Protein AF-A0A165HZG3-F1 (afdb_monomer)

Nearest PDB structures (foldseek):
  1ro5-assembly1_A  TM=7.198E-01  e=5.726E-07  Pseudomonas aeruginosa
  5w8a-assembly1_A  TM=7.437E-01  e=1.906E-06  Bradyrhizobium japonicum
  5w8d-assembly1_A  TM=7.153E-01  e=3.084E-06  Bradyrhizobium japonicum
  2g0b-assembly7_G  TM=7.257E-01  e=4.025E-04  uncultured bacterium
  5nnr-assembly2_E  TM=6.146E-01  e=1.188E-03  Thermochaetoides thermophila

Secondary structure (DSSP, 8-state):
---------GGGTS-B----GGGG-TTEEEEEEEEEES--SSHHHHHHHHHHHHIIIIIS--S-GGG-BTTB---TTGGGEEEEEEEE--SSS-EEEEEEEEEEE-TT--PPPHHHHHHT----S-EEEEEEEEE--SSHHHHHHHHHHHHHHHHHHHHHTT-TT-EEEEEEHHHHHHHHHTT-EEEESS--EEETTTTEEEEEEEEEHHHHHHHHT-HHHHHT---STT-EEEEEE---

Structure (mmCIF, N/CA/C/O backbone):
data_AF-A0A165HZG3-F1
#
_entry.id   AF-A0A165HZG3-F1
#
loop_
_atom_site.group_PDB
_atom_site.id
_atom_site.type_symbol
_atom_site.label_atom_id
_atom_site.label_alt_id
_atom_site.label_comp_id
_atom_site.label_asym_id
_atom_site.label_entity_id
_atom_site.label_seq_id
_atom_site.pdbx_PDB_ins_code
_atom_site.Cartn_x
_atom_site.Cartn_y
_atom_site.Cartn_z
_atom_site.occupancy
_atom_site.B_iso_or_equiv
_atom_site.auth_seq_id
_atom_site.auth_comp_id
_atom_site.auth_asym_id
_atom_site.auth_atom_id
_atom_site.pdbx_PDB_model_num
ATOM 1 N N . MET A 1 1 ? -28.312 12.524 -19.533 1.00 34.91 1 MET A N 1
ATOM 2 C CA . MET A 1 1 ? -28.308 13.107 -18.175 1.00 34.91 1 MET A CA 1
ATOM 3 C C . MET A 1 1 ? -27.072 12.568 -17.487 1.00 34.91 1 MET A C 1
ATOM 5 O O . MET A 1 1 ? -26.958 11.355 -17.399 1.00 34.91 1 MET A O 1
ATOM 9 N N . ALA A 1 2 ? -26.111 13.417 -17.120 1.00 33.56 2 ALA A N 1
ATOM 10 C CA . ALA A 1 2 ? -24.956 12.959 -16.354 1.00 33.56 2 ALA A CA 1
ATOM 11 C C . ALA A 1 2 ? -25.468 12.559 -14.968 1.00 33.56 2 ALA A C 1
ATOM 13 O O . ALA A 1 2 ? -25.960 13.414 -14.232 1.00 33.56 2 ALA A O 1
ATOM 14 N N . ALA A 1 3 ? -25.453 11.262 -14.659 1.00 40.62 3 ALA A N 1
ATOM 15 C CA . ALA A 1 3 ? -25.747 10.795 -13.317 1.00 40.62 3 ALA A CA 1
ATOM 16 C C . ALA A 1 3 ? -24.748 11.472 -12.377 1.00 40.62 3 ALA A C 1
ATOM 18 O O . ALA A 1 3 ? -23.536 11.350 -12.555 1.00 40.62 3 ALA A O 1
ATOM 19 N N . THR A 1 4 ? -25.251 12.242 -11.420 1.00 42.44 4 THR A N 1
ATOM 20 C CA . THR A 1 4 ? -24.446 12.805 -10.343 1.00 42.44 4 THR A CA 1
ATOM 21 C C . THR A 1 4 ? -23.827 11.618 -9.602 1.00 42.44 4 THR A C 1
ATOM 23 O O . THR A 1 4 ? -24.524 10.983 -8.812 1.00 42.44 4 THR A O 1
ATOM 26 N N . LYS A 1 5 ? -22.566 11.248 -9.904 1.00 55.19 5 LYS A N 1
ATOM 27 C CA . LYS A 1 5 ? -21.837 10.198 -9.170 1.00 55.19 5 LYS A CA 1
ATOM 28 C C . LYS A 1 5 ? -21.883 10.608 -7.699 1.00 55.19 5 LYS A C 1
ATOM 30 O O . LYS A 1 5 ? -21.240 11.575 -7.294 1.00 55.19 5 LYS A O 1
ATOM 35 N N . THR A 1 6 ? -22.739 9.950 -6.922 1.00 58.53 6 THR A N 1
ATOM 36 C CA . THR A 1 6 ? -22.840 10.210 -5.489 1.00 58.53 6 THR A CA 1
ATOM 37 C C . THR A 1 6 ? -21.509 9.783 -4.900 1.00 58.53 6 THR A C 1
ATOM 39 O O . THR A 1 6 ? -21.068 8.660 -5.123 1.00 58.53 6 THR A O 1
ATOM 42 N N . ARG A 1 7 ? -20.815 10.707 -4.238 1.00 82.25 7 ARG A N 1
ATOM 43 C CA . ARG A 1 7 ? -19.505 10.421 -3.659 1.00 82.25 7 ARG A CA 1
ATOM 44 C C . ARG A 1 7 ? -19.686 9.385 -2.547 1.00 82.25 7 ARG A C 1
ATOM 46 O O . ARG A 1 7 ? -20.231 9.716 -1.498 1.00 82.25 7 ARG A O 1
ATOM 53 N N . VAL A 1 8 ? -19.240 8.157 -2.793 1.00 90.38 8 VAL A N 1
ATOM 54 C CA . VAL A 1 8 ? -19.240 7.065 -1.811 1.00 90.38 8 VAL A CA 1
ATOM 55 C C . VAL A 1 8 ? -18.241 7.400 -0.701 1.00 90.38 8 VAL A C 1
ATOM 57 O O . VAL A 1 8 ? -17.097 7.780 -0.985 1.00 90.38 8 VAL A O 1
ATOM 60 N N . ARG A 1 9 ? -18.674 7.328 0.564 1.00 93.00 9 ARG A N 1
ATOM 61 C CA . ARG A 1 9 ? -17.825 7.674 1.715 1.00 93.00 9 ARG A CA 1
ATOM 62 C C . ARG A 1 9 ? -16.910 6.503 2.047 1.00 93.00 9 ARG A C 1
ATOM 64 O O . ARG A 1 9 ? -17.279 5.356 1.836 1.00 93.00 9 ARG A O 1
ATOM 71 N N . ASN A 1 10 ? -15.753 6.786 2.641 1.00 94.19 10 ASN A N 1
ATOM 72 C CA . ASN A 1 10 ? -14.813 5.742 3.054 1.00 94.19 10 ASN A CA 1
ATOM 73 C C . ASN A 1 10 ? -15.467 4.729 4.002 1.00 94.19 10 ASN A C 1
ATOM 75 O O . ASN A 1 10 ? -15.359 3.532 3.781 1.00 94.19 10 ASN A O 1
ATOM 79 N N . ALA A 1 11 ? -16.228 5.205 4.991 1.00 93.12 11 ALA A N 1
ATOM 80 C CA . ALA A 1 11 ? -16.936 4.345 5.938 1.00 93.12 11 ALA A CA 1
ATOM 81 C C . ALA A 1 11 ? -17.950 3.380 5.290 1.00 93.12 11 ALA A C 1
ATOM 83 O O . ALA A 1 11 ? -18.324 2.404 5.931 1.00 93.12 11 ALA A O 1
ATOM 84 N N . ASP A 1 12 ? -18.395 3.653 4.057 1.00 93.62 12 ASP A N 1
ATOM 85 C CA . ASP A 1 12 ? -19.329 2.790 3.329 1.00 93.62 12 ASP A CA 1
ATOM 86 C C . ASP A 1 12 ? -18.600 1.660 2.565 1.00 93.62 12 ASP A C 1
ATOM 88 O O . ASP A 1 12 ? -19.256 0.725 2.125 1.00 93.62 12 ASP A O 1
ATOM 92 N N . ILE A 1 13 ? -17.267 1.737 2.414 1.00 95.31 13 ILE A N 1
ATOM 93 C CA . ILE A 1 13 ? -16.440 0.779 1.647 1.00 95.31 13 ILE A CA 1
ATOM 94 C C . ILE A 1 13 ? -15.301 0.142 2.455 1.00 95.31 13 ILE A C 1
ATOM 96 O O . ILE A 1 13 ? -14.571 -0.696 1.938 1.00 95.31 13 ILE A O 1
ATOM 100 N N . THR A 1 14 ? -15.113 0.531 3.720 1.00 97.38 14 THR A N 1
ATOM 101 C CA . THR A 1 14 ? -14.141 -0.101 4.627 1.00 97.38 14 THR A CA 1
ATOM 102 C C . THR A 1 14 ? -14.803 -1.262 5.377 1.00 97.38 14 THR A C 1
ATOM 104 O O . THR A 1 14 ? -15.650 -0.997 6.240 1.00 97.38 14 THR A O 1
ATOM 107 N N . PRO A 1 15 ? -14.450 -2.530 5.099 1.00 97.50 15 PRO A N 1
ATOM 108 C CA . PRO A 1 15 ? -15.145 -3.675 5.675 1.00 97.50 15 PRO A CA 1
ATOM 109 C C . PRO A 1 15 ? -14.765 -3.887 7.152 1.00 97.50 15 PRO A C 1
ATOM 111 O O . PRO A 1 15 ? -13.597 -3.706 7.524 1.00 97.50 15 PRO A O 1
ATOM 114 N N . PRO A 1 16 ? -15.723 -4.278 8.017 1.00 97.56 16 PRO A N 1
ATOM 115 C CA . PRO A 1 16 ? -15.423 -4.722 9.372 1.00 97.56 16 PRO A CA 1
ATOM 116 C C . PRO A 1 16 ? -14.676 -6.058 9.350 1.00 97.56 16 PRO A C 1
ATOM 118 O O . PRO A 1 16 ? -14.904 -6.904 8.490 1.00 97.56 16 PRO A O 1
ATOM 121 N N . VAL A 1 17 ? -13.808 -6.269 10.335 1.00 97.94 17 VAL A N 1
ATOM 122 C CA . VAL A 1 17 ? -12.924 -7.433 10.404 1.00 97.94 17 VAL A CA 1
ATOM 123 C C . VAL A 1 17 ? -13.124 -8.157 11.726 1.00 97.94 17 VAL A C 1
ATOM 125 O O . VAL A 1 17 ? -12.931 -7.594 12.804 1.00 97.94 17 VAL A O 1
ATOM 128 N N . HIS A 1 18 ? -13.489 -9.434 11.649 1.00 95.62 18 HIS A N 1
ATOM 129 C CA . HIS A 1 18 ? -13.589 -10.304 12.817 1.00 95.62 18 HIS A CA 1
ATOM 130 C C . HIS A 1 18 ? -12.197 -10.806 13.210 1.00 95.62 18 HIS A C 1
ATOM 132 O O . HIS A 1 18 ? -11.725 -11.824 12.707 1.00 95.62 18 HIS A O 1
ATOM 138 N N . THR A 1 19 ? -11.527 -10.057 14.083 1.00 95.88 19 THR A N 1
ATOM 139 C CA . THR A 1 19 ? -10.164 -10.346 14.538 1.00 95.88 19 THR A CA 1
ATOM 140 C C . THR A 1 19 ? -9.926 -9.839 15.960 1.00 95.88 19 THR A C 1
ATOM 142 O O . THR A 1 19 ? -10.566 -8.885 16.400 1.00 95.88 19 THR A O 1
ATOM 145 N N . ASP A 1 20 ? -8.990 -10.483 16.650 1.00 95.31 20 ASP A N 1
ATOM 146 C CA . ASP A 1 20 ? -8.467 -10.176 17.982 1.00 95.31 20 ASP A CA 1
ATOM 147 C C . ASP A 1 20 ? -7.104 -9.457 17.932 1.00 95.31 20 ASP A C 1
ATOM 149 O O . ASP A 1 20 ? -6.464 -9.281 18.963 1.00 95.31 20 ASP A O 1
ATOM 153 N N . VAL A 1 21 ? -6.651 -8.989 16.757 1.00 96.38 21 VAL A N 1
ATOM 154 C CA . VAL A 1 21 ? -5.342 -8.318 16.582 1.00 96.38 21 VAL A CA 1
ATOM 155 C C . VAL A 1 21 ? -5.088 -7.223 17.629 1.00 96.38 21 VAL A C 1
ATOM 157 O O . VAL A 1 21 ? -3.975 -7.103 18.138 1.00 96.38 21 VAL A O 1
ATOM 160 N N . PHE A 1 22 ? -6.106 -6.442 17.996 1.00 97.06 22 PHE A N 1
ATOM 161 C CA . PHE A 1 22 ? -5.961 -5.364 18.979 1.00 97.06 22 PHE A CA 1
ATOM 162 C C . PHE A 1 22 ? -5.951 -5.828 20.442 1.00 97.06 22 PHE A C 1
ATOM 164 O O . PHE A 1 22 ? -5.626 -5.017 21.302 1.00 97.06 22 PHE A O 1
ATOM 171 N N . ASP A 1 23 ? -6.207 -7.098 20.758 1.00 95.19 23 ASP A N 1
ATOM 172 C CA . ASP A 1 23 ? -6.096 -7.606 22.135 1.00 95.19 23 ASP A CA 1
ATOM 173 C C . ASP A 1 23 ? -4.645 -7.537 22.645 1.00 95.19 23 ASP A C 1
ATOM 175 O O . ASP A 1 23 ? -4.404 -7.367 23.841 1.00 95.19 23 ASP A O 1
ATOM 179 N N . LEU A 1 24 ? -3.672 -7.582 21.726 1.00 91.88 24 LEU A N 1
ATOM 180 C CA . LEU A 1 24 ? -2.246 -7.403 22.016 1.00 91.88 24 LEU A CA 1
ATOM 181 C C . LEU A 1 24 ? -1.869 -5.943 22.307 1.00 91.88 24 LEU A C 1
ATOM 183 O O . LEU A 1 24 ? -0.894 -5.691 23.014 1.00 91.88 24 LEU A O 1
ATOM 187 N N . SER A 1 25 ? -2.626 -4.981 21.769 1.00 95.75 25 SER A N 1
ATOM 188 C CA . SER A 1 25 ? -2.414 -3.549 22.004 1.00 95.75 25 SER A CA 1
ATOM 189 C C . SER A 1 25 ? -3.739 -2.769 21.980 1.00 95.75 25 SER A C 1
ATOM 191 O O . SER A 1 25 ? -4.016 -2.029 21.030 1.00 95.75 25 SER A O 1
ATOM 193 N N . PRO A 1 26 ? -4.577 -2.885 23.033 1.00 94.00 26 PRO A N 1
ATOM 194 C CA . PRO A 1 26 ? -5.945 -2.351 23.004 1.00 94.00 26 PRO A CA 1
ATOM 195 C C . PRO A 1 26 ? -6.026 -0.825 22.905 1.00 94.00 26 PRO A C 1
ATOM 197 O O . PRO A 1 26 ? -7.055 -0.282 22.507 1.00 94.00 26 PRO A O 1
ATOM 200 N N . GLY A 1 27 ? -4.956 -0.128 23.302 1.00 95.25 27 GLY A N 1
ATOM 201 C CA . GLY A 1 27 ? -4.855 1.328 23.227 1.00 95.25 27 GLY A CA 1
ATOM 202 C C . GLY A 1 27 ? -4.446 1.854 21.853 1.00 95.25 27 GLY A C 1
ATOM 203 O O . GLY A 1 27 ? -4.551 3.057 21.627 1.00 95.25 27 GLY A O 1
ATOM 204 N N . SER A 1 28 ? -3.991 0.991 20.942 1.00 97.44 28 SER A N 1
ATOM 205 C CA . SER A 1 28 ? -3.534 1.415 19.620 1.00 97.44 28 SER A CA 1
ATOM 206 C C . SER A 1 28 ? -4.694 1.690 18.676 1.00 97.44 28 SER A C 1
ATOM 208 O O . SER A 1 28 ? -5.669 0.938 18.631 1.00 97.44 28 SER A O 1
ATOM 210 N N . GLU A 1 29 ? -4.573 2.771 17.907 1.00 97.50 29 GLU A N 1
ATOM 211 C CA . GLU A 1 29 ? -5.583 3.149 16.917 1.00 97.50 29 GLU A CA 1
ATOM 212 C C . GLU A 1 29 ? -5.464 2.319 15.637 1.00 97.50 29 GLU A C 1
ATOM 214 O O . GLU A 1 29 ? -6.474 1.988 15.023 1.00 97.50 29 GLU A O 1
ATOM 219 N N . PHE A 1 30 ? -4.248 1.957 15.239 1.00 98.56 30 PHE A N 1
ATOM 220 C CA . PHE A 1 30 ? -3.996 1.254 13.989 1.00 98.56 30 PHE A CA 1
ATOM 221 C C . PHE A 1 30 ? -3.096 0.041 14.179 1.00 98.56 30 PHE A C 1
ATOM 223 O O . PHE A 1 30 ? -2.268 -0.001 15.092 1.00 98.56 30 PHE A O 1
ATOM 230 N N . ALA A 1 31 ? -3.254 -0.920 13.273 1.00 98.62 31 ALA A N 1
ATOM 231 C CA . ALA A 1 31 ? -2.395 -2.084 13.128 1.00 98.62 31 ALA A CA 1
ATOM 232 C C . ALA A 1 31 ? -2.101 -2.316 11.641 1.00 98.62 31 ALA A C 1
ATOM 234 O O . ALA A 1 31 ? -3.033 -2.374 10.843 1.00 98.62 31 ALA A O 1
ATOM 235 N N . LEU A 1 32 ? -0.832 -2.467 11.268 1.00 98.69 32 LEU A N 1
ATOM 236 C CA . LEU A 1 32 ? -0.402 -2.967 9.960 1.00 98.69 32 LEU A CA 1
ATOM 237 C C . LEU A 1 32 ? -0.044 -4.434 10.137 1.00 98.69 32 LEU A C 1
ATOM 239 O O . LEU A 1 32 ? 0.776 -4.752 10.996 1.00 98.69 32 LEU A O 1
ATOM 243 N N . ILE A 1 33 ? -0.659 -5.294 9.333 1.00 98.56 33 ILE A N 1
ATOM 244 C CA . ILE A 1 33 ? -0.454 -6.739 9.343 1.00 98.56 33 ILE A CA 1
ATOM 245 C C . ILE A 1 33 ? 0.165 -7.181 8.018 1.00 98.56 33 ILE A C 1
ATOM 247 O O . ILE A 1 33 ? -0.324 -6.816 6.945 1.00 98.56 33 ILE A O 1
ATOM 251 N N . GLU A 1 34 ? 1.203 -8.006 8.103 1.00 98.31 34 GLU A N 1
ATOM 252 C CA . GLU A 1 34 ? 1.786 -8.729 6.972 1.00 98.31 34 GLU A CA 1
ATOM 253 C C . GLU A 1 34 ? 0.976 -10.009 6.710 1.00 98.31 34 GLU A C 1
ATOM 255 O O . GLU A 1 34 ? 0.974 -10.932 7.525 1.00 98.31 34 GLU A O 1
ATOM 260 N N . LEU A 1 35 ? 0.257 -10.085 5.587 1.00 96.69 35 LEU A N 1
ATOM 261 C CA . LEU A 1 35 ? -0.662 -11.198 5.307 1.00 96.69 35 LEU A CA 1
ATOM 262 C C . LEU A 1 35 ? 0.042 -12.462 4.782 1.00 96.69 35 LEU A C 1
ATOM 264 O O . LEU A 1 35 ? -0.543 -13.539 4.817 1.00 96.69 35 LEU A O 1
ATOM 268 N N . GLY A 1 36 ? 1.294 -12.356 4.334 1.00 92.31 36 GLY A N 1
ATOM 269 C CA . GLY A 1 36 ? 2.042 -13.477 3.754 1.00 92.31 36 GLY A CA 1
ATOM 270 C C . GLY A 1 36 ? 1.799 -13.670 2.256 1.00 92.31 36 GLY A C 1
ATOM 271 O O . GLY A 1 36 ? 1.212 -12.813 1.596 1.00 92.31 36 GLY A O 1
ATOM 272 N N . PHE A 1 37 ? 2.319 -14.775 1.710 1.00 93.62 37 PHE A N 1
ATOM 273 C CA . PHE A 1 37 ? 2.374 -15.028 0.264 1.00 93.62 37 PHE A CA 1
ATOM 274 C C . PHE A 1 37 ? 1.164 -15.815 -0.261 1.00 93.62 37 PHE A C 1
ATOM 276 O O . PHE A 1 37 ? 0.877 -16.925 0.206 1.00 93.62 37 PHE A O 1
ATOM 283 N N . GLY A 1 38 ? 0.524 -15.295 -1.306 1.00 93.88 38 GLY A N 1
ATOM 284 C CA . GLY A 1 38 ? -0.678 -15.851 -1.916 1.00 93.88 38 GLY A CA 1
ATOM 285 C C . GLY A 1 38 ? -1.932 -15.626 -1.070 1.00 93.88 38 GLY A C 1
ATOM 286 O O . GLY A 1 38 ? -1.868 -15.157 0.062 1.00 93.88 38 GLY A O 1
ATOM 287 N N . LEU A 1 39 ? -3.093 -16.015 -1.595 1.00 93.38 39 LEU A N 1
ATOM 288 C CA . LEU A 1 39 ? -4.366 -15.885 -0.882 1.00 93.38 39 LEU A CA 1
ATOM 289 C C . LEU A 1 39 ? -4.564 -16.998 0.162 1.00 93.38 39 LEU A C 1
ATOM 291 O O . LEU A 1 39 ? -4.119 -18.139 -0.017 1.00 93.38 39 LEU A O 1
ATOM 295 N N . ARG A 1 40 ? -5.258 -16.681 1.264 1.00 93.38 40 ARG A N 1
ATOM 296 C CA . ARG A 1 40 ? -5.641 -17.641 2.316 1.00 93.38 40 ARG A CA 1
ATOM 297 C C . ARG A 1 40 ? -7.086 -17.442 2.755 1.00 93.38 40 ARG A C 1
ATOM 299 O O . ARG A 1 40 ? -7.615 -16.338 2.750 1.00 93.38 40 ARG A O 1
ATOM 306 N N . SER A 1 41 ? -7.701 -18.525 3.219 1.00 92.38 41 SER A N 1
ATOM 307 C CA . SER A 1 41 ? -9.055 -18.502 3.775 1.00 92.38 41 SER A CA 1
ATOM 308 C C . SER A 1 41 ? -9.034 -18.085 5.250 1.00 92.38 41 SER A C 1
ATOM 310 O O . SER A 1 41 ? -9.135 -18.934 6.137 1.00 92.38 41 SER A O 1
ATOM 312 N N . ASN A 1 42 ? -8.890 -16.786 5.526 1.00 95.06 42 ASN A N 1
ATOM 313 C CA . ASN A 1 42 ? -9.036 -16.222 6.871 1.00 95.06 42 ASN A CA 1
ATOM 314 C C . ASN A 1 42 ? -9.681 -14.815 6.840 1.00 95.06 42 ASN A C 1
ATOM 316 O O . ASN A 1 42 ? -9.765 -14.206 5.766 1.00 95.06 42 ASN A O 1
ATOM 320 N N . PRO A 1 43 ? -10.144 -14.282 7.991 1.00 97.12 43 PRO A N 1
ATOM 321 C CA . PRO A 1 43 ? -10.834 -12.991 8.037 1.00 97.12 43 PRO A CA 1
ATOM 322 C C . PRO A 1 43 ? -10.004 -11.799 7.543 1.00 97.12 43 PRO A C 1
ATOM 324 O O . PRO A 1 43 ? -10.570 -10.859 6.995 1.00 97.12 43 PRO A O 1
ATOM 327 N N . LEU A 1 44 ? -8.677 -11.828 7.706 1.00 98.00 44 LEU A N 1
ATOM 328 C CA . LEU A 1 44 ? -7.797 -10.734 7.286 1.00 98.00 44 LEU A CA 1
ATOM 329 C C . LEU A 1 44 ? -7.657 -10.683 5.760 1.00 98.00 44 LEU A C 1
ATOM 331 O O . LEU A 1 44 ? -7.807 -9.618 5.169 1.00 98.00 44 LEU A O 1
ATOM 335 N N . PHE A 1 45 ? -7.440 -11.829 5.110 1.00 97.31 45 PHE A N 1
ATOM 336 C CA . PHE A 1 45 ? -7.432 -11.903 3.644 1.00 97.31 45 PHE A CA 1
ATOM 337 C C . PHE A 1 45 ? -8.794 -11.572 3.040 1.00 97.31 45 PHE A C 1
ATOM 339 O O . PHE A 1 45 ? -8.847 -10.905 2.012 1.00 97.31 45 PHE A O 1
ATOM 346 N N . SER A 1 46 ? -9.880 -11.993 3.695 1.00 97.31 46 SER A N 1
ATOM 347 C CA . SER A 1 46 ? -11.236 -11.638 3.260 1.00 97.31 46 SER A CA 1
ATOM 348 C C . SER A 1 46 ? -11.415 -10.118 3.292 1.00 97.31 46 SER A C 1
ATOM 350 O O . SER A 1 46 ? -11.722 -9.522 2.272 1.00 97.31 46 SER A O 1
ATOM 352 N N . ALA A 1 47 ? -11.070 -9.464 4.407 1.00 98.19 47 ALA A N 1
ATOM 353 C CA . ALA A 1 47 ? -11.151 -8.009 4.528 1.00 98.19 47 ALA A CA 1
ATOM 354 C C . ALA A 1 47 ? -10.236 -7.249 3.549 1.00 98.19 47 ALA A C 1
ATOM 356 O O . ALA A 1 47 ? -10.591 -6.168 3.081 1.00 98.19 47 ALA A O 1
ATOM 357 N N . TYR A 1 48 ? -9.058 -7.797 3.237 1.00 98.38 48 TYR A N 1
ATOM 358 C CA . TYR A 1 48 ? -8.159 -7.260 2.214 1.00 98.38 48 TYR A CA 1
ATOM 359 C C . TYR A 1 48 ? -8.795 -7.281 0.817 1.00 98.38 48 TYR A C 1
ATOM 361 O O . TYR A 1 48 ? -8.765 -6.266 0.117 1.00 98.38 48 TYR A O 1
ATOM 369 N N . LEU A 1 49 ? -9.390 -8.411 0.426 1.00 97.88 49 LEU A N 1
ATOM 370 C CA . LEU A 1 49 ? -10.076 -8.554 -0.858 1.00 97.88 49 LEU A CA 1
ATOM 371 C C . LEU A 1 49 ? -11.363 -7.727 -0.907 1.00 97.88 49 LEU A C 1
ATOM 373 O O . LEU A 1 49 ? -11.610 -7.062 -1.909 1.00 97.88 49 LEU A O 1
ATOM 377 N N . ASP A 1 50 ? -12.141 -7.695 0.173 1.00 98.00 50 ASP A N 1
ATOM 378 C CA . ASP A 1 50 ? -13.368 -6.902 0.271 1.00 98.00 50 ASP A CA 1
ATOM 379 C C . ASP A 1 50 ? -13.062 -5.404 0.124 1.00 98.00 50 ASP A C 1
ATOM 381 O O . ASP A 1 50 ? -13.696 -4.718 -0.676 1.00 98.00 50 ASP A O 1
ATOM 385 N N . LEU A 1 51 ? -12.031 -4.896 0.816 1.00 98.50 51 LEU A N 1
ATOM 386 C CA . LEU A 1 51 ? -11.612 -3.495 0.702 1.00 98.50 51 LEU A CA 1
ATOM 387 C C . LEU A 1 51 ? -11.215 -3.143 -0.737 1.00 98.50 51 LEU A C 1
ATOM 389 O O . LEU A 1 51 ? -11.618 -2.100 -1.252 1.00 98.50 51 LEU A O 1
ATOM 393 N N . ARG A 1 52 ? -10.421 -4.000 -1.391 1.00 97.44 52 ARG A N 1
ATOM 394 C CA . ARG A 1 52 ? -10.044 -3.825 -2.800 1.00 97.44 52 ARG A CA 1
ATOM 395 C C . ARG A 1 52 ? -11.269 -3.808 -3.706 1.00 97.44 52 ARG A C 1
ATOM 397 O O . ARG A 1 52 ? -11.437 -2.872 -4.487 1.00 97.44 52 ARG A O 1
ATOM 404 N N . THR A 1 53 ? -12.129 -4.811 -3.557 1.00 97.38 53 THR A N 1
ATOM 405 C CA . THR A 1 53 ? -13.336 -5.002 -4.365 1.00 97.38 53 THR A CA 1
ATOM 406 C C . THR A 1 53 ? -14.231 -3.774 -4.286 1.00 97.38 53 THR A C 1
ATOM 408 O O . THR A 1 53 ? -14.566 -3.196 -5.318 1.00 97.38 53 THR A O 1
ATOM 411 N N . GLU A 1 54 ? -14.556 -3.312 -3.080 1.00 97.00 54 GLU A N 1
ATOM 412 C CA . GLU A 1 54 ? -15.428 -2.153 -2.871 1.00 97.00 54 GLU A CA 1
ATOM 413 C C . GLU A 1 54 ? -14.812 -0.848 -3.388 1.00 97.00 54 GLU A C 1
ATOM 415 O O . GLU A 1 54 ? -15.504 0.018 -3.933 1.00 97.00 54 GLU A O 1
ATOM 420 N N . VAL A 1 55 ? -13.492 -0.693 -3.269 1.00 95.62 55 VAL A N 1
ATOM 421 C CA . VAL A 1 55 ? -12.801 0.469 -3.829 1.00 95.62 55 VAL A CA 1
ATOM 422 C C . VAL A 1 55 ? -12.896 0.483 -5.349 1.00 95.62 55 VAL A C 1
ATOM 424 O O . VAL A 1 55 ? -13.280 1.515 -5.904 1.00 95.62 55 VAL A O 1
ATOM 427 N N . TYR A 1 56 ? -12.561 -0.622 -6.014 1.00 94.44 56 TYR A N 1
ATOM 428 C CA . TYR A 1 56 ? -12.483 -0.656 -7.473 1.00 94.44 56 TYR A CA 1
ATOM 429 C C . TYR A 1 56 ? -13.839 -0.718 -8.163 1.00 94.44 56 TYR A C 1
ATOM 431 O O . TYR A 1 56 ? -13.986 -0.169 -9.252 1.00 94.44 56 TYR A O 1
ATOM 439 N N . THR A 1 57 ? -14.844 -1.307 -7.524 1.00 94.00 57 THR A N 1
ATOM 440 C CA . THR A 1 57 ? -16.194 -1.404 -8.089 1.00 94.00 57 THR A CA 1
ATOM 441 C C . THR A 1 57 ? -17.057 -0.227 -7.638 1.00 94.00 57 THR A C 1
ATOM 443 O O . THR A 1 57 ? -17.386 0.659 -8.427 1.00 94.00 57 THR A O 1
ATOM 446 N N . THR A 1 58 ? -17.378 -0.155 -6.348 1.00 93.31 58 THR A N 1
ATOM 447 C CA . THR A 1 58 ? -18.354 0.788 -5.797 1.00 93.31 58 THR A CA 1
ATOM 448 C C . THR A 1 58 ? -17.842 2.227 -5.798 1.00 93.31 58 THR A C 1
ATOM 450 O O . THR A 1 58 ? -18.582 3.150 -6.153 1.00 93.31 58 THR A O 1
ATOM 453 N N . GLN A 1 59 ? -16.591 2.461 -5.389 1.00 91.00 59 GLN A N 1
ATOM 454 C CA . GLN A 1 59 ? -16.108 3.826 -5.169 1.00 91.00 59 GLN A CA 1
ATOM 455 C C . GLN A 1 59 ? -15.487 4.480 -6.408 1.00 91.00 59 GLN A C 1
ATOM 457 O O . GLN A 1 59 ? -15.773 5.652 -6.676 1.00 91.00 59 GLN A O 1
ATOM 462 N N . THR A 1 60 ? -14.621 3.777 -7.143 1.00 89.38 60 THR A N 1
ATOM 463 C CA . THR A 1 60 ? -13.980 4.327 -8.350 1.00 89.38 60 THR A CA 1
ATOM 464 C C . THR A 1 60 ? -14.767 3.989 -9.616 1.00 89.38 60 THR A C 1
ATOM 466 O O . THR A 1 60 ? -14.909 4.853 -10.490 1.00 89.38 60 THR A O 1
ATOM 469 N N . GLY A 1 61 ? -15.360 2.791 -9.677 1.00 89.19 61 GLY A N 1
ATOM 470 C CA . GLY A 1 61 ? -15.977 2.247 -10.888 1.00 89.19 61 GLY A CA 1
ATOM 471 C C . GLY A 1 61 ? -14.946 1.852 -11.943 1.00 89.19 61 GLY A C 1
ATOM 472 O O . GLY A 1 61 ? -15.243 1.963 -13.128 1.00 89.19 61 GLY A O 1
ATOM 473 N N . MET A 1 62 ? -13.736 1.485 -11.506 1.00 89.12 62 MET A N 1
ATOM 474 C CA . MET A 1 62 ? -12.660 0.961 -12.354 1.00 89.12 62 MET A CA 1
ATOM 475 C C . MET A 1 62 ? -12.959 -0.462 -12.831 1.00 89.12 62 MET A C 1
ATOM 477 O O . MET A 1 62 ? -12.604 -0.783 -13.955 1.00 89.12 62 MET A O 1
ATOM 481 N N . LEU A 1 63 ? -13.627 -1.273 -12.003 1.00 89.56 63 LEU A N 1
ATOM 482 C CA . LEU A 1 63 ? -14.018 -2.642 -12.341 1.00 89.56 63 LEU A CA 1
ATOM 483 C C . LEU A 1 63 ? -15.539 -2.787 -12.385 1.00 89.56 63 LEU A C 1
ATOM 485 O O . LEU A 1 63 ? -16.247 -2.343 -11.474 1.00 89.56 63 LEU A O 1
ATOM 489 N N . ASP A 1 64 ? -16.027 -3.471 -13.411 1.00 89.81 64 ASP A N 1
ATOM 490 C CA . ASP A 1 64 ? -17.394 -3.966 -13.491 1.00 89.81 64 ASP A CA 1
ATOM 491 C C . ASP A 1 64 ? -17.546 -5.279 -12.707 1.00 89.81 64 ASP A C 1
ATOM 493 O O . ASP A 1 64 ? -16.633 -6.096 -12.603 1.00 89.81 64 ASP A O 1
ATOM 497 N N . L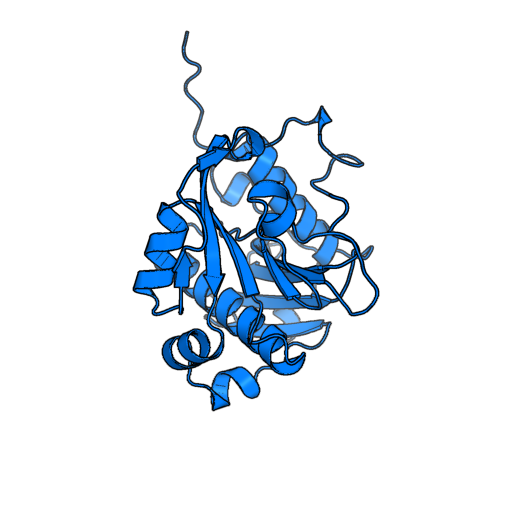EU A 1 65 ? -18.755 -5.550 -12.200 1.00 89.50 65 LEU A N 1
ATOM 498 C CA . LEU A 1 65 ? -19.037 -6.784 -11.446 1.00 89.50 65 LEU A CA 1
ATOM 499 C C . LEU A 1 65 ? -18.762 -8.068 -12.251 1.00 89.50 65 LEU A C 1
ATOM 501 O O . LEU A 1 65 ? -18.531 -9.121 -11.662 1.00 89.50 65 LEU A O 1
ATOM 505 N N . SER A 1 66 ? -18.810 -7.998 -13.585 1.00 91.81 66 SER A N 1
ATOM 506 C CA . SER A 1 66 ? -18.495 -9.124 -14.472 1.00 91.81 66 SER A CA 1
ATOM 507 C C . SER A 1 66 ? -17.005 -9.450 -14.555 1.00 91.81 66 SER A C 1
ATOM 509 O O . SER A 1 66 ? -16.663 -10.524 -15.039 1.00 91.81 66 SER A O 1
ATOM 511 N N . GLU A 1 67 ? -16.139 -8.538 -14.117 1.00 89.62 67 GLU A N 1
ATOM 512 C CA . GLU A 1 67 ? -14.682 -8.716 -14.093 1.00 89.62 67 GLU A CA 1
ATOM 513 C C . GLU A 1 67 ? -14.210 -9.367 -12.785 1.00 89.62 67 GLU A C 1
ATOM 515 O O . GLU A 1 67 ? -13.049 -9.741 -12.657 1.00 89.62 67 GLU A O 1
ATOM 520 N N . LEU A 1 68 ? -15.112 -9.540 -11.813 1.00 93.75 68 LEU A N 1
ATOM 521 C CA . LEU A 1 68 ? -14.789 -10.119 -10.516 1.00 93.75 68 LEU A CA 1
ATOM 522 C C . LEU A 1 68 ? -14.705 -11.645 -10.571 1.00 93.75 68 LEU A C 1
ATOM 524 O O . LEU A 1 68 ? -15.626 -12.340 -11.013 1.00 93.75 68 LEU A O 1
ATOM 528 N N . THR A 1 69 ? -13.647 -12.179 -9.976 1.00 93.56 69 THR A N 1
ATOM 529 C CA . THR A 1 69 ? -13.456 -13.616 -9.798 1.00 93.56 69 THR A CA 1
ATOM 530 C C . THR A 1 69 ? -14.098 -14.038 -8.479 1.00 93.56 69 THR A C 1
ATOM 532 O O . THR A 1 69 ? -13.729 -13.564 -7.410 1.00 93.56 69 THR A O 1
ATOM 535 N N . TYR A 1 70 ? -15.111 -14.908 -8.539 1.00 93.12 70 TYR A N 1
ATOM 536 C CA . TYR A 1 70 ? -15.925 -15.304 -7.373 1.00 93.12 70 TYR A CA 1
ATOM 537 C C . TYR A 1 70 ? -16.576 -14.126 -6.619 1.00 93.12 70 TYR A C 1
ATOM 539 O O . TYR A 1 70 ? -16.901 -14.250 -5.440 1.00 93.12 70 TYR A O 1
ATOM 547 N N . GLY A 1 71 ? -16.804 -13.001 -7.305 1.00 94.12 71 GLY A N 1
ATOM 548 C CA . GLY A 1 71 ? -17.407 -11.803 -6.715 1.00 94.12 71 GLY A CA 1
ATOM 549 C C . GLY A 1 71 ? -16.435 -10.897 -5.954 1.00 94.12 71 GLY A C 1
ATOM 550 O O . GLY A 1 71 ? -16.901 -9.992 -5.271 1.00 94.12 71 GLY A O 1
ATOM 551 N N . VAL A 1 72 ? -15.122 -11.109 -6.079 1.00 95.69 72 VAL A N 1
ATOM 552 C CA . VAL A 1 72 ? -14.075 -10.260 -5.488 1.00 95.69 72 VAL A CA 1
ATOM 553 C C . VAL A 1 72 ? -12.991 -9.892 -6.516 1.00 95.69 72 VAL A C 1
ATOM 555 O O . VAL A 1 72 ? -12.844 -10.561 -7.540 1.00 95.69 72 VAL A O 1
ATOM 558 N N . ASP A 1 73 ? -12.246 -8.811 -6.258 1.00 95.44 73 ASP A N 1
ATOM 559 C CA . ASP A 1 73 ? -11.072 -8.382 -7.041 1.00 95.44 73 ASP A CA 1
ATOM 560 C C . ASP A 1 73 ? -9.908 -9.359 -6.808 1.00 95.44 73 ASP A C 1
ATOM 562 O O . ASP A 1 73 ? -9.133 -9.193 -5.863 1.00 95.44 73 ASP A O 1
ATOM 566 N N . ILE A 1 74 ? -9.824 -10.392 -7.652 1.00 95.38 74 ILE A N 1
ATOM 567 C CA . ILE A 1 74 ? -8.712 -11.347 -7.723 1.00 95.38 74 ILE A CA 1
ATOM 568 C C . ILE A 1 74 ? -8.224 -11.434 -9.171 1.00 95.38 74 ILE A C 1
ATOM 570 O O . ILE A 1 74 ? -9.029 -11.695 -10.070 1.00 95.38 74 ILE A O 1
ATOM 574 N N . ASP A 1 75 ? -6.913 -11.294 -9.363 1.00 94.06 75 ASP A N 1
ATOM 575 C CA . ASP A 1 75 ? -6.218 -11.521 -10.634 1.00 94.06 75 ASP A CA 1
ATOM 576 C C . ASP A 1 75 ? -5.138 -12.619 -10.517 1.00 94.06 75 ASP A C 1
ATOM 578 O O . ASP A 1 75 ? -4.884 -13.173 -9.441 1.00 94.06 75 ASP A O 1
ATOM 582 N N . ASP A 1 76 ? -4.499 -12.948 -11.643 1.00 92.06 76 ASP A N 1
ATOM 583 C CA . ASP A 1 76 ? -3.487 -14.010 -11.738 1.00 92.06 76 ASP A CA 1
ATOM 584 C C . ASP A 1 76 ? -2.214 -13.729 -10.912 1.00 92.06 76 ASP A C 1
ATOM 586 O O . ASP A 1 76 ? -1.411 -14.636 -10.670 1.00 92.06 76 ASP A O 1
ATOM 590 N N . ASP A 1 77 ? -2.015 -12.490 -10.451 1.00 95.62 77 ASP A N 1
ATOM 591 C CA . ASP A 1 77 ? -0.851 -12.101 -9.660 1.00 95.62 77 ASP A CA 1
ATOM 592 C C . ASP A 1 77 ? -1.053 -12.282 -8.160 1.00 95.62 77 ASP A C 1
ATOM 594 O O . ASP A 1 77 ? -0.073 -12.341 -7.408 1.00 95.62 77 ASP A O 1
ATOM 598 N N . ASP A 1 78 ? -2.296 -12.418 -7.700 1.00 95.75 78 ASP A N 1
ATOM 599 C CA . ASP A 1 78 ? -2.600 -12.560 -6.278 1.00 95.75 78 ASP A CA 1
ATOM 600 C C . ASP A 1 78 ? -1.999 -13.834 -5.665 1.00 95.75 78 ASP A C 1
ATOM 602 O O . ASP A 1 78 ? -1.624 -13.833 -4.492 1.00 95.75 78 ASP A O 1
ATOM 606 N N . GLU A 1 79 ? -1.809 -14.907 -6.441 1.00 92.69 79 GLU A N 1
ATOM 607 C CA . GLU A 1 79 ? -1.137 -16.127 -5.967 1.00 92.69 79 GLU A CA 1
ATOM 608 C C . GLU A 1 79 ? 0.382 -15.978 -5.796 1.00 92.69 79 GLU A C 1
ATOM 610 O O . GLU A 1 79 ? 0.984 -16.724 -5.018 1.00 92.69 79 GLU A O 1
ATOM 615 N N . ARG A 1 80 ? 0.999 -15.016 -6.495 1.00 94.00 80 ARG A N 1
ATOM 616 C CA . ARG A 1 80 ? 2.443 -14.738 -6.438 1.00 94.00 80 ARG A CA 1
ATOM 617 C C . ARG A 1 80 ? 2.788 -13.442 -5.703 1.00 94.00 80 ARG A C 1
ATOM 619 O O . ARG A 1 80 ? 3.889 -12.905 -5.853 1.00 94.00 80 ARG A O 1
ATOM 626 N N . SER A 1 81 ? 1.841 -12.940 -4.922 1.00 96.56 81 SER A N 1
ATOM 627 C CA . SER A 1 81 ? 1.968 -11.681 -4.203 1.00 96.56 81 SER A CA 1
ATOM 628 C C . SER A 1 81 ? 2.085 -11.883 -2.702 1.00 96.56 81 SER A C 1
ATOM 630 O O . SER A 1 81 ? 1.507 -12.810 -2.141 1.00 96.56 81 SER A O 1
ATOM 632 N N . THR A 1 82 ? 2.774 -10.964 -2.035 1.00 96.31 82 THR A N 1
ATOM 633 C CA . THR A 1 82 ? 2.521 -10.664 -0.624 1.00 96.31 82 THR A CA 1
ATOM 634 C C . THR A 1 82 ? 1.575 -9.474 -0.506 1.00 96.31 82 THR A C 1
ATOM 636 O O . THR A 1 82 ? 1.459 -8.653 -1.421 1.00 96.31 82 THR A O 1
ATOM 639 N N . ALA A 1 83 ? 0.867 -9.377 0.617 1.00 97.81 83 ALA A N 1
ATOM 640 C CA . ALA A 1 83 ? -0.051 -8.278 0.877 1.00 97.81 83 ALA A CA 1
ATOM 641 C C . ALA A 1 83 ? 0.101 -7.745 2.299 1.00 97.81 83 ALA A C 1
ATOM 643 O O . ALA A 1 83 ? 0.461 -8.469 3.228 1.00 97.81 83 ALA A O 1
ATOM 644 N N . ARG A 1 84 ? -0.215 -6.462 2.458 1.00 98.38 84 ARG A N 1
ATOM 645 C CA . ARG A 1 84 ? -0.243 -5.772 3.748 1.00 98.38 84 ARG A CA 1
ATOM 646 C C . ARG A 1 84 ? -1.596 -5.134 3.937 1.00 98.38 84 ARG A C 1
ATOM 648 O O . ARG A 1 84 ? -2.130 -4.532 3.003 1.00 98.38 84 ARG A O 1
ATOM 655 N N . LEU A 1 85 ? -2.119 -5.235 5.148 1.00 98.75 85 LEU A N 1
ATOM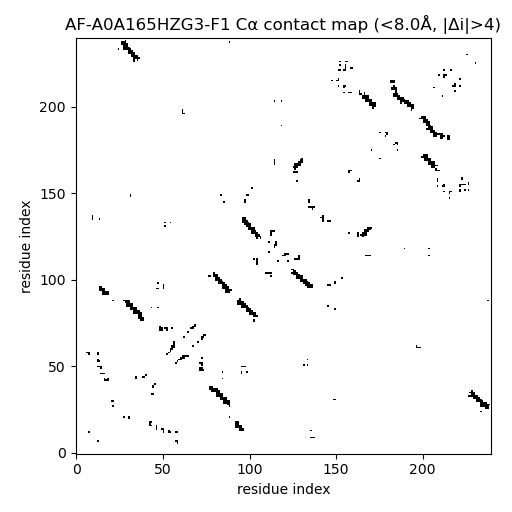 656 C CA . LEU A 1 85 ? -3.420 -4.699 5.516 1.00 98.75 85 LEU A CA 1
ATOM 657 C C . LEU A 1 85 ? -3.271 -3.777 6.715 1.00 98.75 85 LEU A C 1
ATOM 659 O O . LEU A 1 85 ? -2.655 -4.146 7.709 1.00 98.75 85 LEU A O 1
ATOM 663 N N . VAL A 1 86 ? -3.864 -2.594 6.636 1.00 98.81 86 VAL A N 1
ATOM 664 C CA . VAL A 1 86 ? -3.996 -1.689 7.771 1.00 98.81 86 VAL A CA 1
ATOM 665 C C . VAL A 1 86 ? -5.416 -1.765 8.298 1.00 98.81 86 VAL A C 1
ATOM 667 O O . VAL A 1 86 ? -6.379 -1.500 7.571 1.00 98.81 86 VAL A O 1
ATOM 670 N N . LEU A 1 87 ? -5.530 -2.078 9.582 1.00 98.69 87 LEU A N 1
ATOM 671 C CA . LEU A 1 87 ? -6.769 -2.012 10.334 1.00 98.69 87 LEU A CA 1
ATOM 672 C C . LEU A 1 87 ? -6.800 -0.744 11.182 1.00 98.69 87 LEU A C 1
ATOM 674 O O . LEU A 1 87 ? -5.792 -0.371 11.781 1.00 98.69 87 LEU A O 1
ATOM 678 N N . GLN A 1 88 ? -7.973 -0.124 11.279 1.00 98.19 88 GLN A N 1
ATOM 679 C CA . GLN A 1 88 ? -8.272 0.871 12.304 1.00 98.19 88 GLN A CA 1
ATOM 680 C C . GLN A 1 88 ? -9.117 0.227 13.402 1.00 98.19 88 GLN A C 1
ATOM 682 O O . GLN A 1 88 ? -10.131 -0.420 13.125 1.00 98.19 88 GLN A O 1
ATOM 687 N N . ASN A 1 89 ? -8.717 0.438 14.650 1.00 97.25 89 ASN A N 1
ATOM 688 C CA . ASN A 1 89 ? -9.420 0.006 15.844 1.00 97.25 89 ASN A CA 1
ATOM 689 C C . ASN A 1 89 ? -10.709 0.819 16.005 1.00 97.25 89 ASN A C 1
ATOM 691 O O . ASN A 1 89 ? -10.719 1.931 16.537 1.00 97.25 89 ASN A O 1
ATOM 695 N N . ARG A 1 90 ? -11.811 0.274 15.494 1.00 93.75 90 ARG A N 1
ATOM 696 C CA . ARG A 1 90 ? -13.156 0.833 15.630 1.00 93.75 90 ARG A CA 1
ATOM 697 C C . ARG A 1 90 ? -14.040 -0.134 16.409 1.00 93.75 90 ARG A C 1
ATOM 699 O O . ARG A 1 90 ? -13.731 -1.311 16.570 1.00 93.75 90 ARG A O 1
ATOM 706 N N . ARG A 1 91 ? -15.163 0.378 16.914 1.00 89.56 91 ARG A N 1
ATOM 707 C CA . ARG A 1 91 ? -16.202 -0.432 17.562 1.00 89.56 91 ARG A CA 1
ATOM 708 C C . ARG A 1 91 ? -17.400 -0.606 16.623 1.00 89.56 91 ARG A C 1
ATOM 710 O O . ARG A 1 91 ? -17.735 0.345 15.920 1.00 89.56 91 ARG A O 1
ATOM 717 N N . PRO A 1 92 ? -18.085 -1.766 16.643 1.00 91.56 92 PRO A N 1
ATOM 718 C CA . PRO A 1 92 ? -17.821 -2.942 17.485 1.00 91.56 92 PRO A CA 1
ATOM 719 C C . PRO A 1 92 ? -16.673 -3.834 16.986 1.00 91.56 92 PRO A C 1
ATOM 721 O O . PRO A 1 92 ? -16.201 -4.673 17.746 1.00 91.56 92 PRO A O 1
ATOM 724 N N . HIS A 1 93 ? -16.224 -3.645 15.745 1.00 95.50 93 HIS A N 1
ATOM 725 C CA . HIS A 1 93 ? -15.138 -4.406 15.135 1.00 95.50 93 HIS A CA 1
ATOM 726 C C . HIS A 1 93 ? -14.120 -3.461 14.489 1.00 95.50 93 HIS A C 1
ATOM 728 O O . HIS A 1 93 ? -14.528 -2.409 13.975 1.00 95.50 93 HIS A O 1
ATOM 734 N N . PRO A 1 94 ? -12.828 -3.839 14.462 1.00 97.56 94 PRO A N 1
ATOM 735 C CA . PRO A 1 94 ? -11.847 -3.185 13.611 1.00 97.56 94 PRO A CA 1
ATOM 736 C C . PRO A 1 94 ? -12.314 -3.133 12.158 1.00 97.56 94 PRO A C 1
ATOM 738 O O . PRO A 1 94 ? -13.096 -3.976 11.725 1.00 97.56 94 PRO A O 1
ATOM 741 N N . VAL A 1 95 ? -11.820 -2.163 11.397 1.00 98.19 95 VAL A N 1
ATOM 742 C CA . VAL A 1 95 ? -12.140 -2.015 9.970 1.00 98.19 95 VAL A CA 1
ATOM 743 C C . VAL A 1 95 ? -10.866 -1.986 9.138 1.00 98.19 95 VAL A C 1
ATOM 745 O O . VAL A 1 95 ? -9.875 -1.391 9.561 1.00 98.19 95 VAL A O 1
ATOM 748 N N . ALA A 1 96 ? -10.883 -2.600 7.958 1.00 98.62 96 ALA A N 1
ATOM 749 C CA . ALA A 1 96 ? -9.787 -2.485 7.001 1.00 98.62 96 ALA A CA 1
ATOM 750 C C . ALA A 1 96 ? -9.847 -1.127 6.296 1.00 98.62 96 ALA A C 1
ATOM 752 O O . ALA A 1 96 ? -10.852 -0.790 5.674 1.00 98.62 96 ALA A O 1
ATOM 753 N N . VAL A 1 97 ? -8.774 -0.341 6.402 1.00 98.56 97 VAL A N 1
ATOM 754 C CA . VAL A 1 97 ? -8.744 1.054 5.924 1.00 98.56 97 VAL A CA 1
ATOM 755 C C . VAL A 1 97 ? -7.673 1.325 4.882 1.00 98.56 97 VAL A C 1
ATOM 757 O O . VAL A 1 97 ? -7.761 2.322 4.169 1.00 98.56 97 VAL A O 1
ATOM 760 N N . ALA A 1 98 ? -6.648 0.486 4.785 1.00 98.62 98 ALA A N 1
ATOM 761 C CA . ALA A 1 98 ? -5.614 0.635 3.774 1.00 98.62 98 ALA A CA 1
ATOM 762 C C . ALA A 1 98 ? -4.993 -0.720 3.443 1.00 98.62 98 ALA A C 1
ATOM 764 O O . ALA A 1 98 ? -4.983 -1.619 4.283 1.00 98.62 98 ALA A O 1
ATOM 765 N N . CYS A 1 99 ? -4.466 -0.866 2.236 1.00 98.69 99 CYS A N 1
ATOM 766 C CA . CYS A 1 99 ? -3.695 -2.039 1.861 1.00 98.69 99 CYS A CA 1
ATOM 767 C C . CYS A 1 99 ? -2.704 -1.730 0.741 1.00 98.69 99 CYS A C 1
ATOM 769 O O . CYS A 1 99 ? -2.795 -0.702 0.064 1.00 98.69 99 CYS A O 1
ATOM 771 N N . VAL A 1 100 ? -1.771 -2.655 0.544 1.00 98.50 100 VAL A N 1
ATOM 772 C CA . VAL A 1 100 ? -0.853 -2.678 -0.595 1.00 98.50 100 VAL A CA 1
ATOM 773 C C . VAL A 1 100 ? -0.560 -4.127 -0.979 1.00 98.50 100 VAL A C 1
ATOM 775 O O . VAL A 1 100 ? -0.535 -5.012 -0.119 1.00 98.50 100 VAL A O 1
ATOM 778 N N . ARG A 1 101 ? -0.362 -4.366 -2.276 1.00 98.38 101 ARG A N 1
ATOM 779 C CA . ARG A 1 101 ? 0.069 -5.641 -2.850 1.00 98.38 101 ARG A CA 1
ATOM 780 C C . ARG A 1 101 ? 1.501 -5.527 -3.351 1.00 98.38 101 ARG A C 1
ATOM 782 O O . ARG A 1 101 ? 1.875 -4.509 -3.927 1.00 98.38 101 ARG A O 1
ATOM 789 N N . GLN A 1 102 ? 2.275 -6.589 -3.188 1.00 97.88 102 GLN A N 1
ATOM 790 C CA . GLN A 1 102 ? 3.619 -6.702 -3.728 1.00 97.88 102 GLN A CA 1
ATOM 791 C C . GLN A 1 102 ? 3.763 -8.024 -4.484 1.00 97.88 102 GLN A C 1
ATOM 793 O O . GLN A 1 102 ? 3.800 -9.092 -3.879 1.00 97.88 102 GLN A O 1
ATOM 798 N N . ILE A 1 103 ? 3.869 -7.932 -5.802 1.00 97.62 103 ILE A N 1
ATOM 799 C CA . ILE A 1 103 ? 4.060 -9.047 -6.725 1.00 97.62 103 ILE A CA 1
ATOM 800 C C . ILE A 1 103 ? 5.551 -9.371 -6.770 1.00 97.62 103 ILE A C 1
ATOM 802 O O . ILE A 1 103 ? 6.371 -8.477 -6.984 1.00 97.62 103 ILE A O 1
ATOM 806 N N . GLU A 1 104 ? 5.915 -10.638 -6.593 1.00 94.38 104 GLU A N 1
ATOM 807 C CA . GLU A 1 104 ? 7.308 -11.082 -6.669 1.00 94.38 104 GLU A CA 1
ATOM 808 C C . GLU A 1 104 ? 7.518 -11.973 -7.891 1.00 94.38 104 GLU A C 1
ATOM 810 O O . GLU A 1 104 ? 7.088 -13.130 -7.924 1.00 94.38 104 GLU A O 1
ATOM 815 N N . ARG A 1 105 ? 8.266 -11.478 -8.880 1.00 92.25 105 ARG A N 1
ATOM 816 C CA . ARG A 1 105 ? 8.773 -12.319 -9.962 1.00 92.25 105 ARG A CA 1
ATOM 817 C C . ARG A 1 105 ? 10.001 -13.064 -9.455 1.00 92.25 105 ARG A C 1
ATOM 819 O O . ARG A 1 105 ? 11.120 -12.556 -9.478 1.00 92.25 105 ARG A O 1
ATOM 826 N N . ARG A 1 106 ? 9.784 -14.269 -8.928 1.00 85.94 106 ARG A N 1
ATOM 827 C CA . ARG A 1 106 ? 10.851 -15.132 -8.397 1.00 85.94 106 ARG A CA 1
ATOM 828 C C . ARG A 1 106 ? 11.612 -15.831 -9.521 1.00 85.94 106 ARG A C 1
ATOM 830 O O . ARG A 1 106 ? 11.124 -15.985 -10.637 1.00 85.94 106 ARG A O 1
ATOM 837 N N . ARG A 1 107 ? 12.817 -16.322 -9.218 1.00 81.25 107 ARG A N 1
ATOM 838 C CA . ARG A 1 107 ? 13.619 -17.090 -10.180 1.00 81.25 107 ARG A CA 1
ATOM 839 C C . ARG A 1 107 ? 12.842 -18.322 -10.663 1.00 81.25 107 ARG A C 1
ATOM 841 O O . ARG A 1 107 ? 12.502 -19.185 -9.861 1.00 81.25 107 ARG A O 1
ATOM 848 N N . GLY A 1 108 ? 12.626 -18.414 -11.973 1.00 80.00 108 GLY A N 1
ATOM 849 C CA . GLY A 1 108 ? 11.869 -19.499 -12.605 1.00 80.00 108 GLY A CA 1
ATOM 850 C C . GLY A 1 108 ? 10.388 -19.191 -12.838 1.00 80.00 108 GLY A C 1
ATOM 851 O O . GLY A 1 108 ? 9.739 -19.964 -13.538 1.00 80.00 108 GLY A O 1
ATOM 852 N N . ASP A 1 109 ? 9.866 -18.074 -12.318 1.00 85.06 109 ASP A N 1
ATOM 853 C CA . ASP A 1 109 ? 8.595 -17.517 -12.781 1.00 85.06 109 ASP A CA 1
ATOM 854 C C . ASP A 1 109 ? 8.855 -16.659 -14.025 1.00 85.06 109 ASP A C 1
ATOM 856 O O . ASP A 1 109 ? 9.524 -15.627 -13.956 1.00 85.06 109 ASP A O 1
ATOM 860 N N . ASN A 1 110 ? 8.352 -17.117 -15.171 1.00 85.56 110 ASN A N 1
ATOM 861 C CA . ASN A 1 110 ? 8.516 -16.434 -16.455 1.00 85.56 110 ASN A CA 1
ATOM 862 C C . ASN A 1 110 ? 7.374 -15.454 -16.755 1.00 85.56 110 ASN A C 1
ATOM 864 O O . ASN A 1 110 ? 7.383 -14.830 -17.815 1.00 85.56 110 ASN A O 1
ATOM 868 N N . ARG A 1 111 ? 6.372 -15.335 -15.875 1.00 91.94 111 ARG A N 1
ATOM 869 C CA . ARG A 1 111 ? 5.279 -14.381 -16.076 1.00 91.94 111 ARG A CA 1
ATOM 870 C C . ARG A 1 111 ? 5.810 -12.950 -15.914 1.00 91.94 111 ARG A C 1
ATOM 872 O O . ARG A 1 111 ? 6.458 -12.673 -14.894 1.00 91.94 111 ARG A O 1
ATOM 879 N N . PRO A 1 112 ? 5.549 -12.043 -16.871 1.00 92.56 112 PRO A N 1
ATOM 880 C CA . PRO A 1 112 ? 5.992 -10.652 -16.780 1.00 92.56 112 PRO A CA 1
ATOM 881 C C . PRO A 1 112 ? 5.369 -9.968 -15.559 1.00 92.56 112 PRO A C 1
ATOM 883 O O . PRO A 1 112 ? 4.321 -10.393 -15.086 1.00 92.56 112 PRO A O 1
ATOM 886 N N . LEU A 1 113 ? 6.019 -8.934 -15.020 1.00 94.25 113 LEU A N 1
ATOM 887 C CA . LEU A 1 113 ? 5.344 -8.025 -14.084 1.00 94.25 113 LEU A CA 1
ATOM 888 C C . LEU A 1 113 ? 4.334 -7.168 -14.876 1.00 94.25 113 LEU A C 1
ATOM 890 O O . LEU A 1 113 ? 4.619 -6.877 -16.040 1.00 94.25 113 LEU A O 1
ATOM 894 N N . PRO A 1 114 ? 3.211 -6.717 -14.294 1.00 93.12 114 PRO A N 1
ATOM 895 C CA . PRO A 1 114 ? 2.233 -5.902 -15.025 1.00 93.12 114 PRO A CA 1
ATOM 896 C C . PRO A 1 114 ? 2.821 -4.664 -15.719 1.00 93.12 114 PRO A C 1
ATOM 898 O O . PRO A 1 114 ? 2.458 -4.352 -16.850 1.00 93.12 114 PRO A O 1
ATOM 901 N N . ALA A 1 115 ? 3.781 -3.975 -15.100 1.00 91.81 115 ALA A N 1
ATOM 902 C CA . ALA A 1 115 ? 4.496 -2.853 -15.706 1.00 91.81 115 ALA A CA 1
ATOM 903 C C . ALA A 1 115 ? 5.289 -3.263 -16.952 1.00 91.81 115 ALA A C 1
ATOM 905 O O . ALA A 1 115 ? 5.348 -2.502 -17.916 1.00 91.81 115 ALA A O 1
ATOM 906 N N . ASP A 1 116 ? 5.878 -4.458 -16.945 1.00 91.69 116 ASP A N 1
ATOM 907 C CA . ASP A 1 116 ? 6.597 -5.008 -18.093 1.00 91.69 116 ASP A CA 1
ATOM 908 C C . ASP A 1 116 ? 5.632 -5.345 -19.234 1.00 91.69 116 ASP A C 1
ATOM 910 O O . ASP A 1 116 ? 5.876 -4.967 -20.377 1.00 91.69 116 ASP A O 1
ATOM 914 N N . GLU A 1 117 ? 4.495 -5.969 -18.916 1.00 91.44 117 GLU A N 1
ATOM 915 C CA . GLU A 1 117 ? 3.458 -6.316 -19.892 1.00 91.44 117 GLU A CA 1
ATOM 916 C C . GLU A 1 117 ? 2.804 -5.075 -20.520 1.00 91.44 117 GLU A C 1
ATOM 918 O O . GLU A 1 117 ? 2.649 -5.002 -21.740 1.00 91.44 117 GLU A O 1
ATOM 923 N N . LEU A 1 118 ? 2.475 -4.067 -19.708 1.00 89.56 118 LEU A N 1
ATOM 924 C CA . LEU A 1 118 ? 1.767 -2.867 -20.159 1.00 89.56 118 LEU A CA 1
ATOM 925 C C . LEU A 1 118 ? 2.665 -1.868 -20.895 1.00 89.56 118 LEU A C 1
ATOM 927 O O . LEU A 1 118 ? 2.201 -1.191 -21.814 1.00 89.56 118 LEU A O 1
ATOM 931 N N . PHE A 1 119 ? 3.934 -1.745 -20.497 1.00 86.81 119 PHE A N 1
ATOM 932 C CA . PHE A 1 119 ? 4.849 -0.739 -21.050 1.00 86.81 119 PHE A CA 1
ATOM 933 C C . PHE A 1 119 ? 5.981 -1.324 -21.903 1.00 86.81 119 PHE A C 1
ATOM 935 O O . PHE A 1 119 ? 6.752 -0.553 -22.476 1.00 86.81 119 PHE A O 1
ATOM 942 N N . GLY A 1 120 ? 6.077 -2.651 -22.033 1.00 88.12 120 GLY A N 1
ATOM 943 C CA . GLY A 1 120 ? 7.080 -3.316 -22.868 1.00 88.12 120 GLY A CA 1
ATOM 944 C C . GLY A 1 120 ? 8.509 -3.035 -22.408 1.00 88.12 120 GLY A C 1
ATOM 945 O O . GLY A 1 120 ? 9.367 -2.702 -23.226 1.00 88.12 120 GLY A O 1
ATOM 946 N N . LEU A 1 121 ? 8.750 -3.107 -21.098 1.00 86.38 121 LEU A N 1
ATOM 947 C CA . LEU A 1 121 ? 10.019 -2.706 -20.485 1.00 86.38 121 LEU A CA 1
ATOM 948 C C . LEU A 1 121 ? 11.169 -3.675 -20.808 1.00 86.38 121 LEU A C 1
ATOM 950 O O . LEU A 1 121 ? 12.331 -3.272 -20.750 1.00 86.38 121 LEU A O 1
ATOM 954 N N . GLY A 1 122 ? 10.856 -4.923 -21.167 1.00 85.06 122 GLY A N 1
ATOM 955 C CA . GLY A 1 122 ? 11.844 -5.954 -21.478 1.00 85.06 122 GLY A CA 1
ATOM 956 C C . GLY A 1 122 ? 12.622 -6.376 -20.236 1.00 85.06 122 GLY A C 1
ATOM 957 O O . GLY A 1 122 ? 13.844 -6.509 -20.290 1.00 85.06 122 GLY A O 1
ATOM 958 N N . LEU A 1 123 ? 11.937 -6.504 -19.096 1.00 83.31 123 LEU A N 1
ATOM 959 C CA . LEU A 1 123 ? 12.595 -6.838 -17.840 1.00 83.31 123 LEU A CA 1
ATOM 960 C C . LEU A 1 123 ? 12.981 -8.317 -17.828 1.00 83.31 123 LEU A C 1
ATOM 962 O O . LEU A 1 123 ? 12.117 -9.183 -17.704 1.00 83.31 123 LEU A O 1
ATOM 966 N N . ASP A 1 124 ? 14.278 -8.608 -17.795 1.00 77.62 124 ASP A N 1
ATOM 967 C CA . ASP A 1 124 ? 14.801 -9.970 -17.688 1.00 77.62 124 ASP A CA 1
ATOM 968 C C . ASP A 1 124 ? 15.267 -10.269 -16.252 1.00 77.62 124 ASP A C 1
ATOM 970 O O . ASP A 1 124 ? 16.212 -9.662 -15.758 1.00 77.62 124 ASP A O 1
ATOM 974 N N . GLY A 1 125 ? 14.638 -11.240 -15.578 1.00 80.94 125 GLY A N 1
ATOM 975 C CA . GLY A 1 125 ? 15.103 -11.753 -14.277 1.00 80.94 125 GLY A CA 1
ATOM 976 C C . GLY A 1 125 ? 14.204 -11.430 -13.078 1.00 80.94 125 GLY A C 1
ATOM 977 O O . GLY A 1 125 ? 13.051 -11.048 -13.255 1.00 80.94 125 GLY A O 1
ATOM 978 N N . PRO A 1 126 ? 14.665 -11.655 -11.837 1.00 87.19 126 PRO A N 1
ATOM 979 C CA . PRO A 1 126 ? 13.863 -11.378 -10.652 1.00 87.19 126 PRO A CA 1
ATOM 980 C C . PRO A 1 126 ? 13.468 -9.904 -10.547 1.00 87.19 126 PRO A C 1
ATOM 982 O O . PRO A 1 126 ? 14.185 -9.033 -11.021 1.00 87.19 126 PRO A O 1
ATOM 985 N N . GLY A 1 127 ? 12.332 -9.627 -9.923 1.00 93.00 127 GLY A N 1
ATOM 986 C CA . GLY A 1 127 ? 11.881 -8.257 -9.716 1.00 93.00 127 GLY A CA 1
ATOM 987 C C . GLY A 1 127 ? 10.628 -8.202 -8.864 1.00 93.00 127 GLY A C 1
ATOM 988 O O . GLY A 1 127 ? 9.974 -9.220 -8.621 1.00 93.00 127 GLY A O 1
ATOM 989 N N . VAL A 1 128 ? 10.300 -7.003 -8.413 1.00 96.50 128 VAL A N 1
ATOM 990 C CA . VAL A 1 128 ? 9.126 -6.728 -7.596 1.00 96.50 128 VAL A CA 1
ATOM 991 C C . VAL A 1 128 ? 8.276 -5.674 -8.276 1.00 96.50 128 VAL A C 1
ATOM 993 O O . VAL A 1 128 ? 8.792 -4.672 -8.762 1.00 96.50 128 VAL A O 1
ATOM 996 N N . GLU A 1 129 ? 6.962 -5.862 -8.248 1.00 97.50 129 GLU A N 1
ATOM 997 C CA . GLU A 1 129 ? 6.025 -4.784 -8.529 1.00 97.50 129 GLU A CA 1
ATOM 998 C C . GLU A 1 129 ? 5.139 -4.506 -7.321 1.00 97.50 129 GLU A C 1
ATOM 1000 O O . GLU A 1 129 ? 4.556 -5.416 -6.736 1.00 97.50 129 GLU A O 1
ATOM 1005 N N . VAL A 1 130 ? 5.002 -3.232 -6.964 1.00 97.88 130 VAL A N 1
ATOM 1006 C CA . VAL A 1 130 ? 4.083 -2.789 -5.922 1.00 97.88 130 VAL A CA 1
ATOM 1007 C C . VAL A 1 130 ? 2.830 -2.201 -6.555 1.00 97.88 130 VAL A C 1
ATOM 1009 O O . VAL A 1 130 ? 2.893 -1.270 -7.357 1.00 97.88 130 VAL A O 1
ATOM 1012 N N . SER A 1 131 ? 1.677 -2.726 -6.162 1.00 96.25 131 SER A N 1
ATOM 1013 C CA . SER A 1 131 ? 0.373 -2.379 -6.719 1.00 96.25 131 SER A CA 1
ATOM 1014 C C . SER A 1 131 ? -0.687 -2.271 -5.621 1.00 96.25 131 SER A C 1
ATOM 1016 O O . SER A 1 131 ? -0.424 -2.485 -4.436 1.00 96.25 131 SER A O 1
ATOM 1018 N N . ARG A 1 132 ? -1.912 -1.893 -6.008 1.00 95.12 132 ARG A N 1
ATOM 1019 C CA . ARG A 1 132 ? -3.081 -1.846 -5.112 1.00 95.12 132 ARG A CA 1
ATOM 1020 C C . ARG A 1 132 ? -2.878 -0.976 -3.860 1.00 95.12 132 ARG A C 1
ATOM 1022 O O . ARG A 1 132 ? -3.348 -1.324 -2.781 1.00 95.12 132 ARG A O 1
ATOM 1029 N N . TYR A 1 133 ? -2.199 0.168 -4.006 1.00 94.94 133 TYR A N 1
ATOM 1030 C CA . TYR A 1 133 ? -2.115 1.183 -2.951 1.00 94.94 133 TYR A CA 1
ATOM 1031 C C . TYR A 1 133 ? -3.498 1.777 -2.677 1.00 94.94 133 TYR A C 1
ATOM 1033 O O . TYR A 1 133 ? -3.981 2.647 -3.405 1.00 94.94 133 TYR A O 1
ATOM 1041 N N . ILE A 1 134 ? -4.122 1.327 -1.597 1.00 97.12 134 ILE A N 1
ATOM 1042 C CA . ILE A 1 134 ? -5.433 1.792 -1.158 1.00 97.12 134 ILE A CA 1
ATOM 1043 C C . ILE A 1 134 ? -5.281 2.408 0.223 1.00 97.12 134 ILE A C 1
ATOM 1045 O O . ILE A 1 134 ? -4.684 1.813 1.109 1.00 97.12 134 ILE A O 1
ATOM 1049 N N . GLY A 1 135 ? -5.848 3.597 0.409 1.00 96.81 135 GLY A N 1
ATOM 1050 C CA . GLY A 1 135 ? -6.009 4.242 1.710 1.00 96.81 135 GLY A CA 1
ATOM 1051 C C . GLY A 1 135 ? -7.351 4.958 1.756 1.00 96.81 135 GLY A C 1
ATOM 1052 O O . GLY A 1 135 ? -7.672 5.719 0.841 1.00 96.81 135 GLY A O 1
ATOM 1053 N N . ARG A 1 136 ? -8.154 4.660 2.776 1.00 97.12 136 ARG A N 1
ATOM 1054 C CA . ARG A 1 136 ? -9.542 5.102 2.964 1.00 97.12 136 ARG A CA 1
ATOM 1055 C C . ARG A 1 136 ? -9.757 5.567 4.393 1.00 97.12 136 ARG A C 1
ATOM 1057 O O . ARG A 1 136 ? -10.614 5.072 5.118 1.00 97.12 136 ARG A O 1
ATOM 1064 N N . LEU A 1 137 ? -8.937 6.537 4.782 1.00 95.94 137 LEU A N 1
ATOM 1065 C CA . LEU A 1 137 ? -9.050 7.222 6.059 1.00 95.94 137 LEU A CA 1
ATOM 1066 C C . LEU A 1 137 ? -9.672 8.599 5.830 1.00 95.94 137 LEU A C 1
ATOM 1068 O O . LEU A 1 137 ? -9.415 9.256 4.822 1.00 95.94 137 LEU A O 1
ATOM 1072 N N . ASP A 1 138 ? -10.525 9.022 6.757 1.00 93.00 138 ASP A N 1
ATOM 1073 C CA . ASP A 1 138 ? -11.221 10.308 6.650 1.00 93.00 138 ASP A CA 1
ATOM 1074 C C . ASP A 1 138 ? -10.304 11.488 6.999 1.00 93.00 138 ASP A C 1
ATOM 1076 O O . ASP A 1 138 ? -10.468 12.581 6.454 1.00 93.00 138 ASP A O 1
ATOM 1080 N N . ASP A 1 139 ? -9.317 11.258 7.869 1.00 94.75 139 ASP A N 1
ATOM 1081 C CA . ASP A 1 139 ? -8.303 12.243 8.221 1.00 94.75 139 ASP A CA 1
ATOM 1082 C C . ASP A 1 139 ? -7.083 12.160 7.274 1.00 94.75 139 ASP A C 1
ATOM 1084 O O . ASP A 1 139 ? -6.442 11.105 7.171 1.00 94.75 139 ASP A O 1
ATOM 1088 N N . PRO A 1 140 ? -6.711 13.259 6.587 1.00 93.81 140 PRO A N 1
ATOM 1089 C CA . PRO A 1 140 ? -5.579 13.262 5.663 1.00 93.81 140 PRO A CA 1
ATOM 1090 C C . PRO A 1 140 ? -4.224 12.958 6.314 1.00 93.81 140 PRO A C 1
ATOM 1092 O O . PRO A 1 140 ? -3.358 12.384 5.651 1.00 93.81 140 PRO A O 1
ATOM 1095 N N . ALA A 1 141 ? -4.013 13.338 7.579 1.00 94.69 141 ALA A N 1
ATOM 1096 C CA . ALA A 1 141 ? -2.755 13.072 8.270 1.00 94.69 141 ALA A CA 1
ATOM 1097 C C . ALA A 1 141 ? -2.637 11.584 8.621 1.00 94.69 141 ALA A C 1
ATOM 1099 O O . ALA A 1 141 ? -1.586 10.983 8.393 1.00 94.69 141 ALA A O 1
ATOM 1100 N N . GLN A 1 142 ? -3.729 10.961 9.070 1.00 96.19 142 GLN A N 1
ATOM 1101 C CA . GLN A 1 142 ? -3.797 9.516 9.269 1.00 96.19 142 GLN A CA 1
ATOM 1102 C C . GLN A 1 142 ? -3.630 8.757 7.947 1.00 96.19 142 GLN A C 1
ATOM 1104 O O . GLN A 1 142 ? -2.895 7.772 7.903 1.00 96.19 142 GLN A O 1
ATOM 1109 N N . GLN A 1 143 ? -4.234 9.228 6.848 1.00 95.88 143 GLN A N 1
ATOM 1110 C CA . GLN A 1 143 ? -4.034 8.624 5.526 1.00 95.88 143 GLN A CA 1
ATOM 1111 C C . GLN A 1 143 ? -2.569 8.687 5.084 1.00 95.88 143 GLN A C 1
ATOM 1113 O O . GLN A 1 143 ? -2.026 7.704 4.576 1.00 95.88 143 GLN A O 1
ATOM 1118 N N . HIS A 1 144 ? -1.920 9.832 5.293 1.00 95.44 144 HIS A N 1
ATOM 1119 C CA . HIS A 1 144 ? -0.504 10.001 4.996 1.00 95.44 144 HIS A CA 1
ATOM 1120 C C . HIS A 1 144 ? 0.375 9.078 5.850 1.00 95.44 144 HIS A C 1
ATOM 1122 O O . HIS A 1 144 ? 1.307 8.463 5.335 1.00 95.44 144 HIS A O 1
ATOM 1128 N N . LEU A 1 145 ? 0.056 8.936 7.139 1.00 96.56 145 LEU A N 1
ATOM 1129 C CA . LEU A 1 145 ? 0.778 8.051 8.047 1.00 96.56 145 LEU A CA 1
ATOM 1130 C C . LEU A 1 145 ? 0.602 6.572 7.675 1.00 96.56 145 LEU A C 1
ATOM 1132 O O . LEU A 1 145 ? 1.587 5.842 7.631 1.00 96.56 145 LEU A O 1
ATOM 1136 N N . ALA A 1 146 ? -0.614 6.140 7.331 1.00 97.81 146 ALA A N 1
ATOM 1137 C CA . ALA A 1 146 ? -0.870 4.780 6.859 1.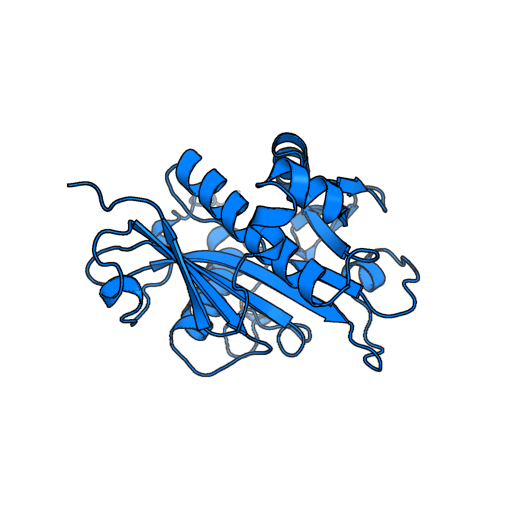00 97.81 146 ALA A CA 1
ATOM 1138 C C . ALA A 1 146 ? -0.091 4.476 5.568 1.00 97.81 146 ALA A C 1
ATOM 1140 O O . ALA A 1 146 ? 0.547 3.430 5.467 1.00 97.81 146 ALA A O 1
ATOM 1141 N N 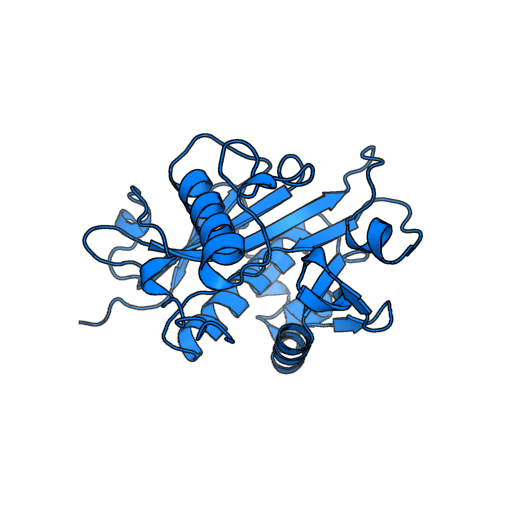. LEU A 1 147 ? -0.070 5.411 4.607 1.00 97.44 147 LEU A N 1
ATOM 1142 C CA . LEU A 1 147 ? 0.755 5.286 3.402 1.00 97.44 147 LEU A CA 1
ATOM 1143 C C . LEU A 1 147 ? 2.245 5.173 3.753 1.00 97.44 147 LEU A C 1
ATOM 1145 O O . LEU A 1 147 ? 2.933 4.310 3.212 1.00 97.44 147 LEU A O 1
ATOM 1149 N N . ARG A 1 148 ? 2.740 6.004 4.678 1.00 97.38 148 ARG A N 1
ATOM 1150 C CA . ARG A 1 148 ? 4.130 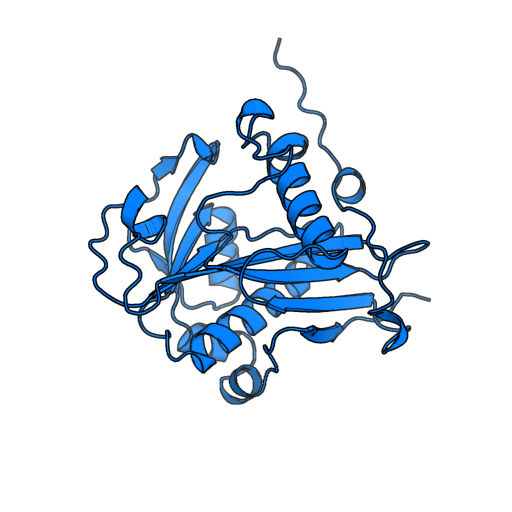5.946 5.149 1.00 97.38 148 ARG A CA 1
ATOM 1151 C C . ARG A 1 148 ? 4.469 4.582 5.744 1.00 97.38 148 ARG A C 1
ATOM 1153 O O . ARG A 1 148 ? 5.494 4.023 5.371 1.00 97.38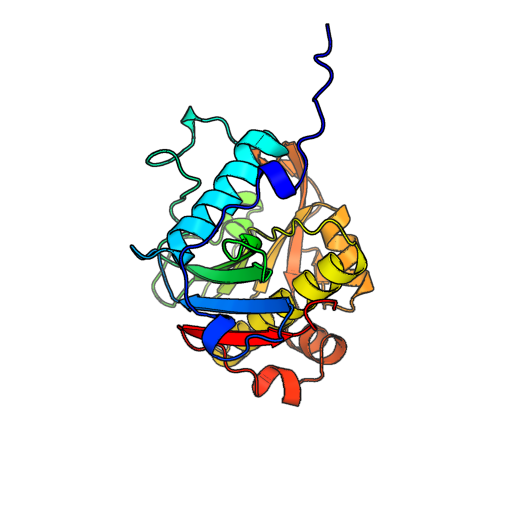 148 ARG A O 1
ATOM 1160 N N . GLU A 1 149 ? 3.641 4.032 6.629 1.00 98.00 149 GLU A N 1
ATOM 1161 C CA . GLU A 1 149 ? 3.915 2.726 7.244 1.00 98.00 149 GLU A CA 1
ATOM 1162 C C . GLU A 1 149 ? 3.831 1.573 6.233 1.00 98.00 149 GLU A C 1
ATOM 1164 O O . GLU A 1 149 ? 4.703 0.703 6.242 1.00 98.00 149 GLU A O 1
ATOM 1169 N N . MET A 1 150 ? 2.876 1.602 5.295 1.00 98.06 150 MET A N 1
ATOM 1170 C CA . MET A 1 150 ? 2.819 0.625 4.199 1.00 98.06 150 MET A CA 1
ATOM 1171 C C . MET A 1 150 ? 4.061 0.683 3.304 1.00 98.06 150 MET A C 1
ATOM 1173 O O . MET A 1 150 ? 4.602 -0.362 2.943 1.00 98.06 150 MET A O 1
ATOM 1177 N N . LEU A 1 151 ? 4.548 1.885 2.976 1.00 97.94 151 LEU A N 1
ATOM 1178 C CA . LEU A 1 151 ? 5.789 2.065 2.219 1.00 97.94 151 LEU A CA 1
ATOM 1179 C C . LEU A 1 151 ? 6.995 1.549 3.002 1.00 97.94 151 LEU A C 1
ATOM 1181 O O . LEU A 1 151 ? 7.778 0.783 2.455 1.00 97.94 151 LEU A O 1
ATOM 1185 N N . ARG A 1 152 ? 7.126 1.907 4.285 1.00 98.06 152 ARG A N 1
ATOM 1186 C CA . ARG A 1 152 ? 8.215 1.424 5.151 1.00 98.06 152 ARG A CA 1
ATOM 1187 C C . ARG A 1 152 ? 8.276 -0.101 5.173 1.00 98.06 152 ARG A C 1
ATOM 1189 O O . ARG A 1 152 ? 9.348 -0.662 4.984 1.00 98.06 152 ARG A O 1
ATOM 1196 N N . SER A 1 153 ? 7.130 -0.757 5.354 1.00 98.00 153 SER A N 1
ATOM 1197 C CA . SER A 1 153 ? 7.053 -2.221 5.388 1.00 98.00 153 SER A CA 1
ATOM 1198 C C . SER A 1 153 ? 7.325 -2.859 4.021 1.00 98.00 153 SER A C 1
ATOM 1200 O O . SER A 1 153 ? 8.044 -3.847 3.924 1.00 98.00 153 SER A O 1
ATOM 1202 N N . THR A 1 154 ? 6.837 -2.248 2.939 1.00 97.75 154 THR A N 1
ATOM 1203 C CA . THR A 1 154 ? 7.107 -2.721 1.572 1.00 97.75 154 THR A CA 1
ATOM 1204 C C . THR A 1 154 ? 8.585 -2.619 1.213 1.00 97.75 154 THR A C 1
ATOM 1206 O O . THR A 1 154 ? 9.167 -3.578 0.715 1.00 97.75 154 THR A O 1
ATOM 1209 N N . ILE A 1 155 ? 9.222 -1.488 1.519 1.00 97.88 155 ILE A N 1
ATOM 1210 C CA . ILE A 1 155 ? 10.657 -1.302 1.294 1.00 97.88 155 ILE A CA 1
ATOM 1211 C C . ILE A 1 155 ? 11.473 -2.270 2.158 1.00 97.88 155 ILE A C 1
ATOM 1213 O O . ILE A 1 155 ? 12.390 -2.893 1.636 1.00 97.88 155 ILE A O 1
ATOM 1217 N N . ALA A 1 156 ? 11.127 -2.454 3.435 1.00 97.75 156 ALA A N 1
ATOM 1218 C CA . ALA A 1 156 ? 11.808 -3.424 4.295 1.00 97.75 156 ALA A CA 1
ATOM 1219 C C . ALA A 1 156 ? 11.769 -4.842 3.712 1.00 97.75 156 ALA A C 1
ATOM 1221 O O . ALA A 1 156 ? 12.799 -5.506 3.630 1.00 97.75 156 ALA A O 1
ATOM 1222 N N . HIS A 1 157 ? 10.607 -5.286 3.231 1.00 97.00 157 HIS A N 1
ATOM 1223 C CA . HIS A 1 157 ? 10.472 -6.604 2.616 1.00 97.00 157 HIS A CA 1
ATOM 1224 C C . HIS A 1 157 ? 11.314 -6.756 1.356 1.00 97.00 157 HIS A C 1
ATOM 1226 O O . HIS A 1 157 ? 12.054 -7.729 1.235 1.00 97.00 157 HIS A O 1
ATOM 1232 N N . ILE A 1 158 ? 11.241 -5.790 0.438 1.00 96.38 158 ILE A N 1
ATOM 1233 C CA . ILE A 1 158 ? 12.051 -5.773 -0.790 1.00 96.38 158 ILE A CA 1
ATOM 1234 C C . ILE A 1 158 ? 13.539 -5.930 -0.465 1.00 96.38 158 ILE A C 1
ATOM 1236 O O . ILE A 1 158 ? 14.236 -6.724 -1.098 1.00 96.38 158 ILE A O 1
ATOM 1240 N N . ARG A 1 159 ? 14.008 -5.197 0.549 1.00 95.19 159 ARG A N 1
ATOM 1241 C CA . ARG A 1 159 ? 15.399 -5.224 1.007 1.00 95.19 159 ARG A CA 1
ATOM 1242 C C . ARG A 1 159 ? 15.778 -6.575 1.602 1.00 95.19 159 ARG A C 1
ATOM 1244 O O . ARG A 1 159 ? 16.833 -7.115 1.285 1.00 95.19 159 ARG A O 1
ATOM 1251 N N . GLN A 1 160 ? 14.903 -7.169 2.412 1.00 94.06 160 GLN A N 1
ATOM 1252 C CA . GLN A 1 160 ? 15.146 -8.480 3.021 1.00 94.06 160 GLN A CA 1
ATOM 1253 C C . GLN A 1 160 ? 15.218 -9.619 1.999 1.00 94.06 160 GLN A C 1
ATOM 1255 O O . GLN A 1 160 ? 15.976 -10.568 2.202 1.00 94.06 160 GLN A O 1
ATOM 1260 N N . ILE A 1 161 ? 14.482 -9.524 0.888 1.00 92.94 161 ILE A N 1
ATOM 1261 C CA . ILE A 1 161 ? 14.576 -10.499 -0.209 1.00 92.94 161 ILE A CA 1
ATOM 1262 C C . ILE A 1 161 ? 15.680 -10.163 -1.228 1.00 92.94 161 ILE A C 1
ATOM 1264 O O . ILE A 1 161 ? 15.880 -10.928 -2.171 1.00 92.94 161 ILE A O 1
ATOM 1268 N N . GLY A 1 162 ? 16.398 -9.047 -1.046 1.00 92.25 162 GLY A N 1
ATOM 1269 C CA . GLY A 1 162 ? 17.491 -8.608 -1.916 1.00 92.25 162 GLY A CA 1
ATOM 1270 C C . GLY A 1 162 ? 17.043 -8.207 -3.323 1.00 92.25 162 GLY A C 1
ATOM 1271 O O . GLY A 1 162 ? 17.765 -8.460 -4.285 1.00 92.25 162 GLY A O 1
ATOM 1272 N N . ALA A 1 163 ? 15.844 -7.634 -3.456 1.00 91.88 163 ALA A N 1
ATOM 1273 C CA . ALA A 1 163 ? 15.260 -7.218 -4.734 1.00 91.88 163 ALA A CA 1
ATOM 1274 C C . ALA A 1 163 ? 15.407 -5.708 -5.001 1.00 91.88 163 ALA A C 1
ATOM 1276 O O . ALA A 1 163 ? 14.604 -5.129 -5.730 1.00 91.88 163 ALA A O 1
ATOM 1277 N N . ASP A 1 164 ? 16.408 -5.059 -4.397 1.00 91.50 164 ASP A N 1
ATOM 1278 C CA . ASP A 1 164 ? 16.588 -3.603 -4.433 1.00 91.50 164 ASP A CA 1
ATOM 1279 C C . ASP A 1 164 ? 16.683 -3.014 -5.848 1.00 91.50 164 ASP A C 1
ATOM 1281 O O . ASP A 1 164 ? 16.222 -1.898 -6.091 1.00 91.50 164 ASP A O 1
ATOM 1285 N N . ASP A 1 165 ? 17.281 -3.762 -6.774 1.00 91.00 165 ASP A N 1
ATOM 1286 C CA . ASP A 1 165 ? 17.642 -3.255 -8.096 1.00 91.00 165 ASP A CA 1
ATOM 1287 C C . ASP A 1 165 ? 16.448 -3.135 -9.046 1.00 91.00 165 ASP A C 1
ATOM 1289 O O . ASP A 1 165 ? 16.514 -2.358 -9.996 1.00 91.00 165 ASP A O 1
ATOM 1293 N N . ASP A 1 166 ? 15.357 -3.866 -8.808 1.00 92.50 166 ASP A N 1
ATOM 1294 C CA . ASP A 1 166 ? 14.279 -4.068 -9.779 1.00 92.50 166 ASP A CA 1
ATOM 1295 C C . ASP A 1 166 ? 12.901 -3.993 -9.121 1.00 92.50 166 ASP A C 1
ATOM 1297 O O . ASP A 1 166 ? 12.175 -4.981 -9.010 1.00 92.50 166 ASP A O 1
ATOM 1301 N N . VAL A 1 167 ? 12.541 -2.777 -8.699 1.00 96.75 167 VAL A N 1
ATOM 1302 C CA . VAL A 1 167 ? 11.259 -2.472 -8.056 1.00 96.75 167 VAL A CA 1
ATOM 1303 C C . VAL A 1 167 ? 10.435 -1.515 -8.900 1.00 96.75 167 VAL A C 1
ATOM 1305 O O . VAL A 1 167 ? 10.842 -0.383 -9.162 1.00 96.75 167 VAL A O 1
ATOM 1308 N N . TYR A 1 168 ? 9.235 -1.944 -9.260 1.00 97.12 168 TYR A N 1
ATOM 1309 C CA . TYR A 1 168 ? 8.358 -1.253 -10.192 1.00 97.12 168 TYR A CA 1
ATOM 1310 C C . TYR A 1 168 ? 7.004 -0.941 -9.559 1.00 97.12 168 TYR A C 1
ATOM 1312 O O . TYR A 1 168 ? 6.598 -1.556 -8.575 1.00 97.12 168 TYR A O 1
ATOM 1320 N N . ALA A 1 169 ? 6.302 0.044 -10.106 1.00 96.75 169 ALA A N 1
ATOM 1321 C CA . ALA A 1 169 ? 4.898 0.288 -9.804 1.00 96.75 169 ALA A CA 1
ATOM 1322 C C . ALA A 1 169 ? 4.236 1.033 -10.963 1.00 96.75 169 ALA A C 1
ATOM 1324 O O . ALA A 1 169 ? 4.868 1.861 -11.626 1.00 96.75 169 ALA A O 1
ATOM 1325 N N . ILE A 1 170 ? 2.941 0.797 -11.154 1.00 95.50 170 ILE A N 1
ATOM 1326 C CA . ILE A 1 170 ? 2.083 1.647 -11.978 1.00 95.50 170 ILE A CA 1
ATOM 1327 C C . ILE A 1 170 ? 1.248 2.490 -11.028 1.00 95.50 170 ILE A C 1
ATOM 1329 O O . ILE A 1 170 ? 0.553 1.969 -10.156 1.00 95.50 170 ILE A O 1
ATOM 1333 N N . VAL A 1 171 ? 1.346 3.809 -11.166 1.00 95.50 171 VAL A N 1
ATOM 1334 C CA . VAL A 1 171 ? 0.645 4.739 -10.280 1.00 95.50 171 VAL A CA 1
ATOM 1335 C C . VAL A 1 171 ? -0.024 5.856 -11.060 1.00 95.50 171 VAL A C 1
ATOM 1337 O O . VAL A 1 171 ? 0.477 6.325 -12.085 1.00 95.50 171 VAL A O 1
ATOM 1340 N N . GLU A 1 172 ? -1.120 6.367 -10.514 1.00 94.38 172 GLU A N 1
ATOM 1341 C CA . GLU A 1 172 ? -1.699 7.614 -10.986 1.00 94.38 172 GLU A CA 1
ATOM 1342 C C . GLU A 1 172 ? -0.783 8.802 -10.646 1.00 94.38 172 GLU A C 1
ATOM 1344 O O . GLU A 1 172 ? -0.071 8.835 -9.633 1.00 94.38 172 GLU A O 1
ATOM 1349 N N . ARG A 1 173 ? -0.860 9.858 -11.459 1.00 93.62 173 ARG A N 1
ATOM 1350 C CA . ARG A 1 173 ? -0.081 11.096 -11.270 1.00 93.62 173 ARG A CA 1
ATOM 1351 C C . ARG A 1 173 ? -0.214 11.748 -9.880 1.00 93.62 173 ARG A C 1
ATOM 1353 O O . ARG A 1 173 ? 0.785 12.305 -9.412 1.00 93.62 173 ARG A O 1
ATOM 1360 N N . PRO A 1 174 ? -1.387 11.755 -9.211 1.00 93.44 174 PRO A N 1
ATOM 1361 C CA . PRO A 1 174 ? -1.493 12.275 -7.851 1.00 93.44 174 PRO A CA 1
ATOM 1362 C C . PRO A 1 174 ? -0.665 11.472 -6.844 1.00 93.44 174 PRO A C 1
ATOM 1364 O O . PRO A 1 174 ? 0.052 12.083 -6.052 1.00 93.44 174 PRO A O 1
ATOM 1367 N N . LEU A 1 175 ? -0.703 10.135 -6.908 1.00 94.06 175 LEU A N 1
ATOM 1368 C CA . LEU A 1 175 ? 0.088 9.278 -6.023 1.00 94.06 175 LEU A CA 1
ATOM 1369 C C . LEU A 1 175 ? 1.586 9.453 -6.289 1.00 94.06 175 LEU A C 1
ATOM 1371 O O . LEU A 1 175 ? 2.340 9.670 -5.346 1.00 94.06 175 LEU A O 1
ATOM 1375 N N . GLU A 1 176 ? 2.010 9.493 -7.556 1.00 96.31 176 GLU A N 1
ATOM 1376 C CA . GLU A 1 176 ? 3.404 9.789 -7.921 1.00 96.31 176 GLU A CA 1
ATOM 1377 C C . GLU A 1 176 ? 3.913 11.079 -7.250 1.00 96.31 176 GLU A C 1
ATOM 1379 O O . GLU A 1 176 ? 5.020 11.128 -6.709 1.00 96.31 176 GLU A O 1
ATOM 1384 N N . ARG A 1 177 ? 3.098 12.142 -7.263 1.00 95.31 177 ARG A N 1
ATOM 1385 C CA . ARG A 1 177 ? 3.449 13.416 -6.624 1.00 95.31 177 ARG A CA 1
ATOM 1386 C C . ARG A 1 177 ? 3.610 13.261 -5.113 1.00 95.31 177 ARG A C 1
ATOM 1388 O O . ARG A 1 177 ? 4.556 13.816 -4.562 1.00 95.31 177 ARG A O 1
ATOM 1395 N N . VAL A 1 178 ? 2.703 12.537 -4.457 1.00 95.56 178 VAL A N 1
ATOM 1396 C CA . VAL A 1 178 ? 2.763 12.288 -3.008 1.00 95.56 178 VAL A CA 1
ATOM 1397 C C . VAL A 1 178 ? 4.023 11.503 -2.646 1.00 95.56 178 VAL A C 1
ATOM 1399 O O . VAL A 1 178 ? 4.740 11.922 -1.742 1.00 95.56 178 VAL A O 1
ATOM 1402 N N . LEU A 1 179 ? 4.355 10.447 -3.395 1.00 96.69 179 LEU A N 1
ATOM 1403 C CA . LEU A 1 179 ? 5.573 9.657 -3.181 1.00 96.69 179 LEU A CA 1
ATOM 1404 C C . LEU A 1 179 ? 6.836 10.531 -3.254 1.00 96.69 179 LEU A C 1
ATOM 1406 O O . LEU A 1 179 ? 7.682 10.476 -2.364 1.00 96.69 179 LEU A O 1
ATOM 1410 N N . ARG A 1 180 ? 6.928 11.415 -4.256 1.00 96.75 180 ARG A N 1
ATOM 1411 C CA . ARG A 1 180 ? 8.052 12.360 -4.378 1.00 96.75 180 ARG A CA 1
ATOM 1412 C C . ARG A 1 180 ? 8.125 13.349 -3.214 1.00 96.75 180 ARG A C 1
ATOM 1414 O O . ARG A 1 180 ? 9.217 13.641 -2.742 1.00 96.75 180 ARG A O 1
ATOM 1421 N N . ILE A 1 181 ? 6.984 13.865 -2.747 1.00 96.25 181 ILE A N 1
ATOM 1422 C CA . ILE A 1 181 ? 6.926 14.763 -1.577 1.00 96.25 181 ILE A CA 1
ATOM 1423 C C . ILE A 1 181 ? 7.424 14.046 -0.315 1.00 96.25 181 ILE A C 1
ATOM 1425 O O . ILE A 1 181 ? 8.085 14.663 0.513 1.00 96.25 181 ILE A O 1
ATOM 1429 N N . MET A 1 182 ? 7.149 12.746 -0.191 1.00 95.94 182 MET A N 1
ATOM 1430 C CA . MET A 1 182 ? 7.624 11.905 0.913 1.00 95.94 182 MET A CA 1
ATOM 1431 C C . MET A 1 182 ? 9.111 11.529 0.812 1.00 95.94 182 MET A C 1
ATOM 1433 O O . MET A 1 182 ? 9.612 10.827 1.684 1.00 95.94 182 MET A O 1
ATOM 1437 N N . GLY A 1 183 ? 9.818 11.956 -0.240 1.00 96.19 183 GLY A N 1
ATOM 1438 C CA . GLY A 1 183 ? 11.222 11.603 -0.459 1.00 96.19 183 GLY A CA 1
ATOM 1439 C C . GLY A 1 183 ? 11.436 10.159 -0.923 1.00 96.19 183 GLY A C 1
ATOM 1440 O O . GLY A 1 183 ? 12.564 9.676 -0.902 1.00 96.19 183 GLY A O 1
ATOM 1441 N N . VAL A 1 184 ? 10.380 9.462 -1.357 1.00 97.19 184 VAL A N 1
ATOM 1442 C CA . VAL A 1 184 ? 10.511 8.138 -1.980 1.00 97.19 184 VAL A CA 1
ATOM 1443 C C . VAL A 1 184 ? 11.333 8.291 -3.259 1.00 97.19 184 VAL A C 1
ATOM 1445 O O . VAL A 1 184 ? 11.076 9.187 -4.071 1.00 97.19 184 VAL A O 1
ATOM 1448 N N . GLY A 1 185 ? 12.327 7.422 -3.440 1.00 96.88 185 GLY A N 1
ATOM 1449 C CA . GLY A 1 185 ? 13.165 7.417 -4.631 1.00 96.88 185 GLY A CA 1
ATOM 1450 C C . GLY A 1 185 ? 12.356 6.946 -5.831 1.00 96.88 185 GLY A C 1
ATOM 1451 O O . GLY A 1 185 ? 12.175 5.753 -6.013 1.00 96.88 185 GLY A O 1
ATOM 1452 N N . VAL A 1 186 ? 11.821 7.878 -6.621 1.00 97.19 186 VAL A N 1
ATOM 1453 C CA . VAL A 1 186 ? 10.938 7.585 -7.759 1.00 97.19 186 VAL A CA 1
ATOM 1454 C C . VAL A 1 186 ? 11.571 8.090 -9.048 1.00 97.19 186 VAL A C 1
ATOM 1456 O O . VAL A 1 186 ? 11.840 9.285 -9.189 1.00 97.19 186 VAL A O 1
ATOM 1459 N N . SER A 1 187 ? 11.709 7.205 -10.031 1.00 96.94 187 SER A N 1
ATOM 1460 C CA . SER A 1 187 ? 12.047 7.558 -11.412 1.00 96.94 187 SER A CA 1
ATOM 1461 C C . SER A 1 187 ? 10.946 7.080 -12.355 1.00 96.94 187 SER A C 1
ATOM 1463 O O . SER A 1 187 ? 10.384 6.008 -12.162 1.00 96.94 187 SER A O 1
ATOM 1465 N N . ARG A 1 188 ? 10.589 7.883 -13.364 1.00 95.94 188 ARG A N 1
ATOM 1466 C CA . ARG A 1 188 ? 9.690 7.414 -14.428 1.00 95.94 188 ARG A CA 1
ATOM 1467 C C . ARG A 1 188 ? 10.498 6.592 -15.412 1.00 95.94 188 ARG A C 1
ATOM 1469 O O . ARG A 1 188 ? 11.560 7.041 -15.833 1.00 95.94 188 ARG A O 1
ATOM 1476 N N . ILE A 1 189 ? 9.959 5.447 -15.796 1.00 94.44 189 ILE A N 1
ATOM 1477 C CA . ILE A 1 189 ? 10.567 4.560 -16.796 1.00 94.44 189 ILE A CA 1
ATOM 1478 C C . ILE A 1 189 ? 9.746 4.482 -18.082 1.00 94.44 189 ILE A C 1
ATOM 1480 O O . ILE A 1 189 ? 10.209 3.939 -19.076 1.00 94.44 189 ILE A O 1
ATOM 1484 N N . ALA A 1 190 ? 8.557 5.084 -18.076 1.00 91.50 190 ALA A N 1
ATOM 1485 C CA . ALA A 1 190 ? 7.746 5.308 -19.256 1.00 91.50 190 ALA A CA 1
ATOM 1486 C C . ALA A 1 190 ? 7.048 6.672 -19.185 1.00 91.50 190 ALA A C 1
ATOM 1488 O O . ALA A 1 190 ? 6.914 7.279 -18.114 1.00 91.50 190 ALA A O 1
ATOM 1489 N N . GLU A 1 191 ? 6.590 7.152 -20.339 1.00 90.38 191 GLU A N 1
ATOM 1490 C CA . GLU A 1 191 ? 5.728 8.328 -20.398 1.00 90.38 191 GLU A CA 1
ATOM 1491 C C . GLU A 1 191 ? 4.344 8.024 -19.797 1.00 90.38 191 GLU A C 1
ATOM 1493 O O . GLU A 1 191 ? 3.892 6.880 -19.838 1.00 90.38 191 GLU A O 1
ATOM 1498 N N . PRO A 1 192 ? 3.647 9.022 -19.223 1.00 93.44 192 PRO A N 1
ATOM 1499 C CA . PRO A 1 192 ? 2.290 8.830 -18.731 1.00 93.44 192 PRO A CA 1
ATOM 1500 C C . PRO A 1 192 ? 1.321 8.481 -19.866 1.00 93.44 192 PRO A C 1
ATOM 1502 O O . PRO A 1 192 ? 1.281 9.176 -20.882 1.00 93.44 192 PRO A O 1
ATOM 1505 N N . VAL A 1 193 ? 0.490 7.463 -19.657 1.00 92.38 193 VAL A N 1
ATOM 1506 C CA . VAL A 1 193 ? -0.486 6.969 -20.638 1.00 92.38 193 VAL A CA 1
ATOM 1507 C C . VAL A 1 193 ? -1.866 6.879 -19.985 1.00 92.38 193 VAL A C 1
ATOM 1509 O O . VAL A 1 193 ? -1.985 6.601 -18.791 1.00 92.38 193 VAL A O 1
ATOM 1512 N N . TRP A 1 194 ? -2.919 7.163 -20.754 1.00 92.00 194 TRP A N 1
ATOM 1513 C CA . TRP A 1 194 ? -4.287 6.854 -20.335 1.00 92.00 194 TRP A CA 1
ATOM 1514 C C . TRP A 1 194 ? -4.503 5.345 -20.412 1.00 92.00 194 TRP A C 1
ATOM 1516 O O . TRP A 1 194 ? -4.377 4.768 -21.490 1.00 92.00 194 TRP A O 1
ATOM 1526 N N . LEU A 1 195 ? -4.827 4.722 -19.284 1.00 87.06 195 LEU A N 1
ATOM 1527 C CA . LEU A 1 195 ? -5.156 3.305 -19.226 1.00 87.06 195 LEU A CA 1
ATOM 1528 C C . LEU A 1 195 ? -6.652 3.169 -18.954 1.00 87.06 195 LEU A C 1
ATOM 1530 O O . LEU A 1 195 ? -7.130 3.657 -17.928 1.00 87.06 195 LEU A O 1
ATOM 1534 N N . GLU A 1 196 ? -7.373 2.522 -19.873 1.00 84.38 196 GLU A N 1
ATOM 1535 C CA . GLU A 1 196 ? -8.830 2.349 -19.766 1.00 84.38 196 GLU A CA 1
ATOM 1536 C C . GLU A 1 196 ? -9.220 1.544 -18.521 1.00 84.38 196 GLU A C 1
ATOM 1538 O O . GLU A 1 196 ? -10.130 1.952 -17.807 1.00 84.38 196 GLU A O 1
ATOM 1543 N N . GLU A 1 197 ? -8.466 0.486 -18.201 1.00 78.88 197 GLU A N 1
ATOM 1544 C CA . GLU A 1 197 ? -8.638 -0.341 -16.991 1.00 78.88 197 GLU A CA 1
ATOM 1545 C C . GLU A 1 197 ? -8.619 0.494 -15.698 1.00 78.88 197 GLU A C 1
ATOM 1547 O O . GLU A 1 197 ? -9.370 0.254 -14.759 1.00 78.88 197 GLU A O 1
ATOM 1552 N N . TYR A 1 198 ? -7.793 1.539 -15.662 1.00 80.81 198 TYR A N 1
ATOM 1553 C CA . TYR A 1 198 ? -7.665 2.417 -14.500 1.00 80.81 198 TYR A CA 1
ATOM 1554 C C . TYR A 1 198 ? -8.493 3.700 -14.633 1.00 80.81 198 TYR A C 1
ATOM 1556 O O . TYR A 1 198 ? -8.445 4.548 -13.745 1.00 80.81 198 TYR A O 1
ATOM 1564 N N . GLN A 1 199 ? -9.207 3.885 -15.750 1.00 85.00 199 GLN A N 1
ATOM 1565 C CA . GLN A 1 199 ? -9.963 5.095 -16.089 1.00 85.00 199 GLN A CA 1
ATOM 1566 C C . GLN A 1 199 ? -9.184 6.393 -15.801 1.00 85.00 199 GLN A C 1
ATOM 1568 O O . GLN A 1 199 ? -9.729 7.376 -15.284 1.00 85.00 199 GLN A O 1
ATOM 1573 N N . GLY A 1 200 ? -7.879 6.390 -16.098 1.00 87.94 200 GLY A N 1
ATOM 1574 C CA . GLY A 1 200 ? -6.969 7.414 -15.599 1.00 87.94 200 GLY A CA 1
ATOM 1575 C C . GLY A 1 200 ? -5.608 7.461 -16.288 1.00 87.94 200 GLY A C 1
ATOM 1576 O O . GLY A 1 200 ? -5.152 6.508 -16.923 1.00 87.94 200 GLY A O 1
ATOM 1577 N N . VAL A 1 201 ? -4.930 8.605 -16.134 1.00 91.75 201 VAL A N 1
ATOM 1578 C CA . VAL A 1 201 ? -3.541 8.780 -16.582 1.00 91.75 201 VAL A CA 1
ATOM 1579 C C . VAL A 1 201 ? -2.596 8.170 -15.554 1.00 91.75 201 VAL A C 1
ATOM 1581 O O . VAL A 1 201 ? -2.411 8.711 -14.457 1.00 91.75 201 VAL A O 1
ATOM 1584 N N . ASN A 1 202 ? -1.951 7.086 -15.960 1.00 93.81 202 ASN A N 1
ATOM 1585 C CA . ASN A 1 202 ? -1.024 6.312 -15.154 1.00 93.81 202 ASN A CA 1
ATOM 1586 C C . ASN A 1 202 ? 0.398 6.439 -15.688 1.00 93.81 202 ASN A C 1
ATOM 1588 O O . ASN A 1 202 ? 0.628 6.820 -16.835 1.00 93.81 202 ASN A O 1
ATOM 1592 N N . VAL A 1 203 ? 1.369 6.160 -14.828 1.00 94.31 203 VAL A N 1
ATOM 1593 C CA . VAL A 1 203 ? 2.788 6.182 -15.164 1.00 94.31 203 VAL A CA 1
ATOM 1594 C C . VAL A 1 203 ? 3.482 4.980 -14.540 1.00 94.31 203 VAL A C 1
ATOM 1596 O O . VAL A 1 203 ? 3.268 4.687 -13.363 1.00 94.31 203 VAL A O 1
ATOM 1599 N N . ALA A 1 204 ? 4.327 4.309 -15.323 1.00 95.12 204 ALA A N 1
ATOM 1600 C CA . ALA A 1 204 ? 5.250 3.314 -14.799 1.00 95.12 204 ALA A CA 1
ATOM 1601 C C . ALA A 1 204 ? 6.446 4.010 -14.147 1.00 95.12 204 ALA A C 1
ATOM 1603 O O . ALA A 1 204 ? 7.120 4.860 -14.752 1.00 95.12 204 ALA A O 1
ATOM 1604 N N . ILE A 1 205 ? 6.710 3.642 -12.900 1.00 96.62 205 ILE A N 1
ATOM 1605 C CA . ILE A 1 205 ? 7.831 4.140 -12.118 1.00 96.62 205 ILE A CA 1
ATOM 1606 C C . ILE A 1 205 ? 8.727 2.993 -11.661 1.00 96.62 205 I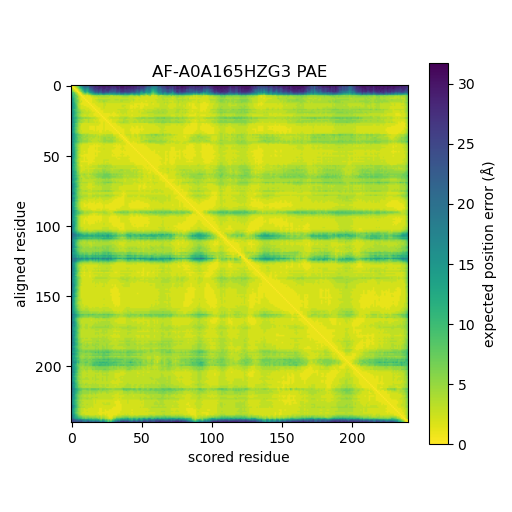LE A C 1
ATOM 1608 O O . ILE A 1 205 ? 8.255 1.887 -11.409 1.00 96.62 205 ILE A O 1
ATOM 1612 N N . LYS A 1 206 ? 10.016 3.293 -11.515 1.00 97.00 206 LYS A N 1
ATOM 1613 C CA . LYS A 1 206 ? 10.982 2.472 -10.791 1.00 97.00 206 LYS A CA 1
ATOM 1614 C C . LYS A 1 206 ? 11.275 3.125 -9.445 1.00 97.00 206 LYS A C 1
ATOM 1616 O O . LYS A 1 206 ? 11.547 4.333 -9.388 1.00 97.00 206 LYS A O 1
ATOM 1621 N N . LEU A 1 207 ? 11.166 2.333 -8.385 1.00 97.56 207 LEU A N 1
ATOM 1622 C CA . LEU A 1 207 ? 11.467 2.733 -7.018 1.00 97.56 207 LEU A CA 1
ATOM 1623 C C . LEU A 1 207 ? 12.940 2.445 -6.709 1.00 97.56 207 LEU A C 1
ATOM 1625 O O . LEU A 1 207 ? 13.478 1.438 -7.151 1.00 97.56 207 LEU A O 1
ATOM 1629 N N . ASP A 1 208 ? 13.569 3.325 -5.936 1.00 97.69 208 ASP A N 1
ATOM 1630 C CA . ASP A 1 208 ? 14.886 3.126 -5.328 1.00 97.69 208 ASP A CA 1
ATOM 1631 C C . ASP A 1 208 ? 14.679 2.850 -3.828 1.00 97.69 208 ASP A C 1
ATOM 1633 O O . ASP A 1 208 ? 14.360 3.779 -3.066 1.00 97.69 208 ASP A O 1
ATOM 1637 N N . PRO A 1 209 ? 14.793 1.585 -3.384 1.00 97.00 209 PRO A N 1
ATOM 1638 C CA . PRO A 1 209 ? 14.565 1.207 -1.993 1.00 97.00 209 PRO A CA 1
ATOM 1639 C C . PRO A 1 209 ? 15.550 1.835 -1.011 1.00 97.00 209 PRO A C 1
ATOM 1641 O O . PRO A 1 209 ? 15.155 2.137 0.113 1.00 97.00 209 PRO A O 1
ATOM 1644 N N . ILE A 1 210 ? 16.791 2.107 -1.424 1.00 96.50 210 ILE A N 1
ATOM 1645 C CA . ILE A 1 210 ? 17.820 2.709 -0.566 1.00 96.50 210 ILE A CA 1
ATOM 1646 C C . ILE A 1 210 ? 17.464 4.169 -0.282 1.00 96.50 210 ILE A C 1
ATOM 1648 O O . ILE A 1 210 ? 17.407 4.589 0.878 1.00 96.50 210 ILE A O 1
ATOM 1652 N N . VAL A 1 211 ? 17.166 4.941 -1.330 1.00 97.38 211 VAL A N 1
ATOM 1653 C CA . VAL A 1 211 ? 16.727 6.339 -1.196 1.00 97.38 211 VAL A CA 1
ATOM 1654 C C . VAL A 1 211 ? 15.417 6.413 -0.416 1.00 97.38 211 VAL A C 1
ATOM 1656 O O . VAL A 1 211 ? 15.256 7.270 0.455 1.00 97.38 211 VAL A O 1
ATOM 1659 N N . SER A 1 212 ? 14.490 5.494 -0.688 1.00 97.50 212 SER A N 1
ATOM 1660 C CA . SER A 1 212 ? 13.203 5.442 0.006 1.00 97.50 212 SER A CA 1
ATOM 1661 C C . SER A 1 212 ? 13.378 5.138 1.493 1.00 97.50 212 SER A C 1
ATOM 1663 O O . SER A 1 212 ? 12.812 5.840 2.328 1.00 97.50 212 SER A O 1
ATOM 1665 N N . ALA A 1 213 ? 14.211 4.156 1.847 1.00 96.62 213 ALA A N 1
ATOM 1666 C CA . ALA A 1 213 ? 14.497 3.813 3.234 1.00 96.62 213 ALA A CA 1
ATOM 1667 C C . ALA A 1 213 ? 15.110 4.995 3.996 1.00 96.62 213 ALA A C 1
ATOM 1669 O O . ALA A 1 213 ? 14.646 5.333 5.087 1.00 96.62 213 ALA A O 1
ATOM 1670 N N . ALA A 1 214 ? 16.086 5.682 3.392 1.00 96.25 214 ALA A N 1
ATOM 1671 C CA . ALA A 1 214 ? 16.738 6.847 3.987 1.00 96.25 214 ALA A CA 1
ATOM 1672 C C . ALA A 1 214 ? 15.754 7.982 4.335 1.00 96.25 214 ALA A C 1
ATOM 1674 O O . ALA A 1 214 ? 15.924 8.639 5.359 1.00 96.25 214 ALA A O 1
ATOM 1675 N N . ASN A 1 215 ? 14.712 8.192 3.522 1.00 96.25 215 ASN A N 1
ATOM 1676 C CA . ASN A 1 215 ? 13.721 9.253 3.742 1.00 96.25 215 ASN A CA 1
ATOM 1677 C C . ASN A 1 215 ? 12.545 8.828 4.636 1.00 96.25 215 ASN A C 1
ATOM 1679 O O . ASN A 1 215 ? 11.930 9.668 5.291 1.00 96.25 215 ASN A O 1
ATOM 1683 N N . LEU A 1 216 ? 12.217 7.534 4.683 1.00 95.12 216 LEU A N 1
ATOM 1684 C CA . LEU A 1 216 ? 11.050 7.038 5.417 1.00 95.12 216 LEU A CA 1
ATOM 1685 C C . LEU A 1 216 ? 11.346 6.653 6.875 1.00 95.12 216 LEU A C 1
ATOM 1687 O O . LEU A 1 216 ? 10.402 6.516 7.658 1.00 95.12 216 LEU A O 1
ATOM 1691 N N . GLY A 1 217 ? 12.613 6.507 7.262 1.00 90.38 217 GLY A N 1
ATOM 1692 C CA . GLY A 1 217 ? 13.026 6.115 8.620 1.00 90.38 217 GLY A CA 1
ATOM 1693 C C . GLY A 1 217 ? 14.533 6.046 8.861 1.00 90.38 217 GLY A C 1
ATOM 1694 O O . GLY A 1 217 ? 14.999 6.197 9.985 1.00 90.38 217 GLY A O 1
ATOM 1695 N N . GLY A 1 218 ? 15.305 5.869 7.791 1.00 94.69 218 GLY A N 1
ATOM 1696 C CA . GLY A 1 218 ? 16.711 5.490 7.859 1.00 94.69 218 GLY A CA 1
ATOM 1697 C C . GLY A 1 218 ? 16.884 4.003 7.555 1.00 94.69 218 GLY A C 1
ATOM 1698 O O . GLY A 1 218 ? 16.011 3.193 7.857 1.00 94.69 218 GLY A O 1
ATOM 1699 N N . LEU A 1 219 ? 18.013 3.651 6.938 1.00 94.06 219 LEU A N 1
ATOM 1700 C CA . LEU A 1 219 ? 18.298 2.282 6.489 1.00 94.06 219 LEU A CA 1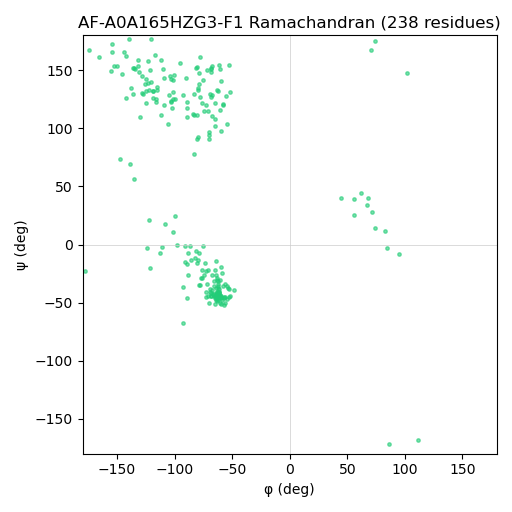
ATOM 1701 C C . LEU A 1 219 ? 18.216 1.269 7.637 1.00 94.06 219 LEU A C 1
ATOM 1703 O O . LEU A 1 219 ? 17.471 0.305 7.526 1.00 94.06 219 LEU A O 1
ATOM 1707 N N . ASP A 1 220 ? 18.884 1.544 8.759 1.00 95.62 220 ASP A N 1
ATOM 1708 C CA . ASP A 1 220 ? 18.911 0.635 9.913 1.00 95.62 220 ASP A CA 1
ATOM 1709 C C . ASP A 1 220 ? 17.513 0.388 10.500 1.00 95.62 220 ASP A C 1
ATOM 1711 O O . ASP A 1 220 ? 17.188 -0.729 10.897 1.00 95.62 220 ASP A O 1
ATOM 1715 N N . GLU A 1 221 ? 16.670 1.426 10.549 1.00 95.94 221 GLU A N 1
ATOM 1716 C CA . GLU A 1 221 ? 15.308 1.305 11.076 1.00 95.94 221 GLU A CA 1
ATOM 1717 C C . GLU A 1 221 ? 14.445 0.439 10.157 1.00 95.94 221 GLU A C 1
ATOM 1719 O O . GLU A 1 221 ? 13.681 -0.392 10.637 1.00 95.94 221 GLU A O 1
ATOM 1724 N N . ILE A 1 222 ? 14.582 0.629 8.842 1.00 97.19 222 ILE A N 1
ATOM 1725 C CA . ILE A 1 222 ? 13.851 -0.127 7.825 1.00 97.19 222 ILE A CA 1
ATOM 1726 C C . ILE A 1 222 ? 14.302 -1.588 7.799 1.00 97.19 222 ILE A C 1
ATOM 1728 O O . ILE A 1 222 ? 13.458 -2.479 7.777 1.00 97.19 222 ILE A O 1
ATOM 1732 N N . ASP A 1 223 ? 15.608 -1.842 7.858 1.00 95.62 223 ASP A N 1
ATOM 1733 C CA . ASP A 1 223 ? 16.172 -3.195 7.830 1.00 95.62 223 ASP A CA 1
ATOM 1734 C C . ASP A 1 223 ? 15.816 -3.997 9.091 1.00 95.62 223 ASP A C 1
ATOM 1736 O O . ASP A 1 223 ? 15.715 -5.222 9.038 1.00 95.62 223 ASP A O 1
ATOM 1740 N N . ALA A 1 224 ? 15.569 -3.314 10.213 1.00 96.75 224 ALA A N 1
ATOM 1741 C CA . ALA A 1 224 ? 15.137 -3.924 11.467 1.00 96.75 224 ALA A CA 1
ATOM 1742 C C . ALA A 1 224 ? 13.627 -4.219 11.541 1.00 96.75 224 ALA A C 1
ATOM 1744 O O . ALA A 1 224 ? 13.172 -4.800 12.530 1.00 96.75 224 ALA A O 1
ATOM 1745 N N . LEU A 1 225 ? 12.831 -3.805 10.548 1.00 97.50 225 LEU A N 1
ATOM 1746 C CA . LEU A 1 225 ? 11.393 -4.053 10.559 1.00 97.50 225 LEU A CA 1
ATOM 1747 C C . LEU A 1 225 ? 11.097 -5.546 10.400 1.00 97.50 225 LEU A C 1
ATOM 1749 O O . LEU A 1 225 ? 11.518 -6.180 9.434 1.00 97.50 225 LEU A O 1
ATOM 1753 N N . ASP A 1 226 ? 10.302 -6.092 11.319 1.00 97.56 226 ASP A N 1
ATOM 1754 C CA . ASP A 1 226 ? 9.717 -7.415 11.134 1.00 97.56 226 ASP A CA 1
ATOM 1755 C C . ASP A 1 226 ? 8.634 -7.339 10.052 1.00 97.56 226 ASP A C 1
ATOM 1757 O O . ASP A 1 226 ? 7.633 -6.632 10.204 1.00 97.56 226 ASP A O 1
ATOM 1761 N N . VAL A 1 227 ? 8.888 -8.037 8.948 1.00 97.19 227 VAL A N 1
ATOM 1762 C CA . VAL A 1 227 ? 7.987 -8.174 7.797 1.00 97.19 227 VAL A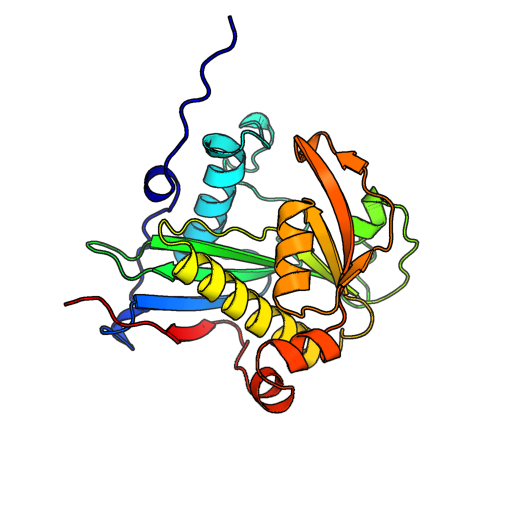 CA 1
ATOM 1763 C C . VAL A 1 227 ? 7.669 -9.644 7.511 1.00 97.19 227 VAL A C 1
ATOM 1765 O O . VAL A 1 227 ? 7.294 -10.015 6.400 1.00 97.19 227 VAL A O 1
ATOM 1768 N N . SER A 1 228 ? 7.848 -10.507 8.515 1.00 97.31 228 SER A N 1
ATOM 1769 C CA . SER A 1 228 ? 7.443 -11.906 8.431 1.00 97.31 228 SER A CA 1
ATOM 1770 C C . SER A 1 228 ? 5.919 -12.041 8.366 1.00 97.31 228 SER A C 1
ATOM 1772 O O . SER A 1 228 ? 5.173 -11.182 8.832 1.00 97.31 228 SER A O 1
ATOM 1774 N N . GLU A 1 229 ? 5.434 -13.131 7.768 1.00 96.19 229 GLU A N 1
ATOM 1775 C CA . GLU A 1 229 ? 3.997 -13.419 7.717 1.00 96.19 229 GLU A CA 1
ATOM 1776 C C . GLU A 1 229 ? 3.394 -13.436 9.130 1.00 96.19 229 GLU A C 1
ATOM 1778 O O . GLU A 1 229 ? 3.877 -14.134 10.021 1.00 96.19 229 GLU A O 1
ATOM 1783 N N . GLY A 1 230 ? 2.320 -12.669 9.324 1.00 96.50 230 GLY A N 1
ATOM 1784 C CA . GLY A 1 230 ? 1.649 -12.505 10.609 1.00 96.50 230 GLY A CA 1
ATOM 1785 C C . GLY A 1 230 ? 2.265 -11.443 11.522 1.00 96.50 230 GLY A C 1
ATOM 1786 O O . GLY A 1 230 ? 1.695 -11.184 12.583 1.00 96.50 230 GLY A O 1
ATOM 1787 N N . ALA A 1 231 ? 3.374 -10.803 11.137 1.00 97.81 231 ALA A N 1
ATOM 1788 C CA . ALA A 1 231 ? 3.920 -9.676 11.882 1.00 97.81 231 ALA A CA 1
ATOM 1789 C C . ALA A 1 231 ? 2.901 -8.530 11.953 1.00 97.81 231 ALA A C 1
ATOM 1791 O O . ALA A 1 231 ? 2.193 -8.232 10.984 1.00 97.81 231 ALA A O 1
ATOM 1792 N N . VAL A 1 232 ? 2.837 -7.880 13.120 1.00 98.19 232 VAL A N 1
ATOM 1793 C CA . VAL A 1 232 ? 1.919 -6.770 13.381 1.00 98.19 232 VAL A CA 1
ATOM 1794 C C . VAL A 1 232 ? 2.680 -5.575 13.930 1.00 98.19 232 VAL A C 1
ATOM 1796 O O . VAL A 1 232 ? 3.423 -5.685 14.906 1.00 98.19 232 VAL A O 1
ATOM 1799 N N . ARG A 1 233 ? 2.438 -4.401 13.344 1.00 97.88 233 ARG A N 1
ATOM 1800 C CA . ARG A 1 233 ? 2.923 -3.120 13.862 1.00 97.88 233 ARG A CA 1
ATOM 1801 C C . ARG A 1 233 ? 1.764 -2.233 14.263 1.00 97.88 233 ARG A C 1
ATOM 1803 O O . ARG A 1 233 ? 0.914 -1.919 13.437 1.00 97.88 233 ARG A O 1
ATOM 1810 N N . PHE A 1 234 ? 1.782 -1.775 15.507 1.00 98.06 234 PHE A N 1
ATOM 1811 C CA . PHE A 1 234 ? 0.766 -0.880 16.044 1.00 98.06 234 PHE A CA 1
ATOM 1812 C C . PHE A 1 234 ? 1.243 0.574 16.077 1.00 98.06 234 PHE A C 1
ATOM 1814 O O . PHE A 1 234 ? 2.420 0.836 16.327 1.00 98.06 234 PHE A O 1
ATOM 1821 N N . TRP A 1 235 ? 0.331 1.524 15.863 1.00 97.25 235 TRP A N 1
ATOM 1822 C CA . TRP A 1 235 ? 0.578 2.953 16.093 1.00 97.25 235 TRP A CA 1
ATOM 1823 C C . TRP A 1 235 ? -0.715 3.717 16.388 1.00 97.25 235 TRP A C 1
ATOM 1825 O O . TRP A 1 235 ? -1.822 3.186 16.267 1.00 97.25 235 TRP A O 1
ATOM 1835 N N . GLY A 1 236 ? -0.556 4.988 16.766 1.00 95.00 236 GLY A N 1
ATOM 1836 C CA . GLY A 1 236 ? -1.656 5.854 17.180 1.00 95.00 236 GLY A CA 1
ATOM 1837 C C . GLY A 1 236 ? -2.227 5.453 18.539 1.00 95.00 236 GLY A C 1
ATOM 1838 O O . GLY A 1 236 ? -1.948 4.372 19.057 1.00 95.00 236 GLY A O 1
ATOM 1839 N N . GLU A 1 237 ? -3.041 6.331 19.109 1.00 92.69 237 GLU A N 1
ATOM 1840 C CA . GLU A 1 237 ? -3.774 6.070 20.345 1.00 92.69 237 GLU A CA 1
ATOM 1841 C C . GLU A 1 237 ? -5.260 6.244 20.065 1.00 92.69 237 GLU A C 1
ATOM 1843 O O . GLU A 1 237 ? -5.665 7.240 19.463 1.00 92.69 237 GLU A O 1
ATOM 1848 N N . VAL A 1 238 ? -6.083 5.293 20.504 1.00 86.88 238 VAL A N 1
ATOM 1849 C CA . VAL A 1 238 ? -7.537 5.461 20.443 1.00 86.88 238 VAL A CA 1
ATOM 1850 C C . VAL A 1 238 ? -7.891 6.689 21.281 1.00 86.88 238 VAL A C 1
ATOM 1852 O O . VAL A 1 238 ? -7.659 6.707 22.493 1.00 86.88 238 VAL A O 1
ATOM 1855 N N . GLY A 1 239 ? -8.422 7.729 20.632 1.00 71.81 239 GLY A N 1
ATOM 1856 C CA . GLY A 1 239 ? -8.846 8.954 21.307 1.00 71.81 239 GLY A CA 1
ATOM 1857 C C . GLY A 1 239 ? -9.789 8.639 22.473 1.00 71.81 239 GLY A C 1
ATOM 1858 O O . GLY A 1 239 ? -10.724 7.851 22.316 1.00 71.81 239 GLY A O 1
ATOM 1859 N N . ARG A 1 240 ? -9.504 9.221 23.645 1.00 44.12 240 ARG A N 1
ATOM 1860 C CA . ARG A 1 240 ? -10.382 9.149 24.824 1.00 44.12 240 ARG A CA 1
ATOM 1861 C C . ARG A 1 240 ? -11.704 9.867 24.593 1.00 44.12 240 ARG A C 1
ATOM 1863 O O . ARG A 1 240 ? -11.670 10.962 23.988 1.00 44.12 240 ARG A O 1
#

Foldseek 3Di:
DPPPLDQDALVNQWDFFDDPVCVVPVFFFKKKAWADAAADPDRQSVRVFSSLFCCCPVHQNLDDQVPDDVSTPDDPQRNQKIKMWMWGDDPPGITTFWMKIKGWCAVPNPDDDPCCVVVVLVDPHIAMEIDDTGGRDPDPVVSLVVSLVNLLLVLLVCVVVPRQPHYKYKDAPVVVVSCVVLQWAKDFPDDFDCDSSNNGTITMIDTRSQRRCCSSPRPVVSNPDDNDHGDMDTHDGDDD

Mean predicted aligned error: 4.18 Å

pLDDT: mean 92.83, std 9.58, range [33.56, 98.81]

Solvent-accessible surface area (backbone atoms only — not comparable to full-atom values): 13205 Å² total; per-residue (Å²): 130,85,76,78,78,74,82,69,54,48,83,81,40,37,35,68,31,84,73,66,77,48,76,84,45,74,60,32,24,31,36,40,35,29,69,30,78,26,81,61,98,48,53,66,50,48,26,50,34,49,28,51,27,33,41,35,33,75,60,70,56,49,42,59,81,88,73,34,49,97,78,30,65,61,61,91,55,48,65,48,12,35,38,37,39,28,33,37,65,45,83,99,42,31,26,34,33,31,34,39,34,37,35,53,34,46,87,88,56,84,67,73,53,69,60,31,70,75,67,66,67,76,79,84,72,61,32,34,36,46,40,69,82,45,73,48,53,94,48,68,68,58,33,51,49,52,52,50,53,53,49,44,49,51,41,24,44,38,53,74,72,68,38,50,90,36,31,36,30,64,38,43,61,70,57,53,50,52,42,51,73,57,42,36,32,73,42,75,78,47,76,75,42,79,37,76,71,66,71,38,56,29,31,38,30,38,45,36,44,68,50,24,28,54,52,70,70,23,56,72,59,28,70,67,51,80,64,49,67,71,31,72,50,73,43,68,62,56,81,130

Sequence (240 aa):
MAATKTRVRNADITPPVHTDVFDLSPGSEFALIELGFGLRSNPLFSAYLDLRTEVYTTQTGMLDLSELTYGVDIDDDDERSTARLVLQNRRPHPVAVACVRQIERRRGDNRPLPADELFGLGLDGPGVEVSRYIGRLDDPAQQHLALREMLRSTIAHIRQIGADDDVYAIVERPLERVLRIMGVGVSRIAEPVWLEEYQGVNVAIKLDPIVSAANLGGLDEIDALDVSEGAVRFWGEVGR

Radius of gyration: 17.41 Å; Cα contacts (8 Å, |Δi|>4): 447; chains: 1; bounding box: 47×34×48 Å